Protein AF-A0A957Z1L5-F1 (afdb_monomer_lite)

Foldseek 3Di:
DDEACADEAQDEACAEDEEHYQEYEYDPNAAHAAEYEYEYVHYDDCPPRNHPYYHYDYHDPPPPPPPPVVVVVVVLVVVLVVLLVVLLVVLVVCCVPPVCLQPLLLVLCVVPVPQLLVQLVVCVVVLVVVLQVLLVVLCVVVPNPPRSVVSSCVSVVVLVVLLSCLLQSQLLSQLVVVCVVVVHDDDSSVSSSRSSCVLSVVLSVLCVDPPRSVVVSVVSSSSSRSNSVSSVVSSVVVVVVVVVVVVVVVPD

pLDDT: mean 90.49, std 7.92, range [48.62, 97.5]

Secondary structure (DSSP, 8-state):
---EEEEEE-SEESS-EEEEEEEEEE-TT-EESSEEEEE-SEEES--TTSSSEEEE----TTS--S--HHHHHHHHHHHHHHHHHHHHHHHHHHHHH-THHHHHHHHHHHH-HHHHHHHHHHHHHHHHHHHHHHHHHHHHHSIIIIIHHHHHHHHHHHHHHHHHHHHHHHHHHHHHHHHHHHT----HHHHHHHHHHHHHHHHHHHTTSTTHHHHHHHHHHHHHHHHHHHHHHHHHHHHHHHHHHHHHTT--

Radius of gyration: 26.97 Å; chains: 1; bounding box: 68×39×79 Å

Sequence (252 aa):
FAAFDSLVLAANVAGDATIQARELMVTDEAYVGGDLRYSAEMASGPVEGVGTSVVVAPWNADAPDTPNPAAALLWWLLRTIMLIIGLALLAWLLLRFFPKTLDEPTAAIAKAPVEATLWGVVLVALAVPLAVGLALLASIFWNWFPGGVAVFAFAFGAFGLIWIVSPLITGFWLGRWAADRMRVDWSQLTVLLLGMLAVVLTGRILALVPCVGAVAYRLVYLFSLALAVGGWALARRNSHSAEAGSNQLTVE

Structure (mmCIF, N/CA/C/O backbone):
data_AF-A0A957Z1L5-F1
#
_entry.id   AF-A0A957Z1L5-F1
#
loop_
_atom_site.group_PDB
_atom_site.id
_atom_site.type_symbol
_atom_site.label_atom_id
_atom_site.label_alt_id
_atom_site.label_comp_id
_atom_site.label_asym_id
_atom_site.label_entity_id
_atom_site.label_seq_id
_atom_site.pdbx_PDB_ins_code
_atom_site.Cartn_x
_atom_site.Cartn_y
_atom_site.Cartn_z
_atom_site.occupancy
_atom_site.B_iso_or_equiv
_atom_site.auth_seq_id
_atom_site.auth_comp_id
_atom_site.auth_asym_id
_atom_site.auth_atom_id
_atom_site.pdbx_PDB_model_num
ATOM 1 N N . PHE A 1 1 ? 16.198 3.584 -21.237 1.00 48.62 1 PHE A N 1
ATOM 2 C CA . PHE A 1 1 ? 17.279 3.113 -22.110 1.00 48.62 1 PHE A CA 1
ATOM 3 C C . PHE A 1 1 ? 17.985 2.004 -21.372 1.00 48.62 1 PHE A C 1
ATOM 5 O O . PHE A 1 1 ? 18.091 2.080 -20.153 1.00 48.62 1 PHE A O 1
ATOM 12 N N . ALA A 1 2 ? 18.270 0.922 -22.074 1.00 54.44 2 ALA A N 1
ATOM 13 C CA . ALA A 1 2 ? 19.058 -0.175 -21.557 1.00 54.44 2 ALA A CA 1
ATOM 14 C C . ALA A 1 2 ? 20.098 -0.443 -22.638 1.00 54.44 2 ALA A C 1
ATOM 16 O O . ALA A 1 2 ? 19.723 -0.813 -23.749 1.00 54.44 2 ALA A O 1
ATOM 17 N N . ALA A 1 3 ? 21.361 -0.164 -22.348 1.00 65.50 3 ALA A N 1
ATOM 18 C CA . ALA A 1 3 ? 22.479 -0.591 -23.157 1.00 65.50 3 ALA A CA 1
ATOM 19 C C . ALA A 1 3 ? 22.650 -2.088 -22.944 1.00 65.50 3 ALA A C 1
ATOM 21 O O . ALA A 1 3 ? 22.815 -2.570 -21.819 1.00 65.50 3 ALA A O 1
ATOM 22 N N . PHE A 1 4 ? 22.580 -2.825 -24.041 1.00 78.56 4 PHE A N 1
ATOM 23 C CA . PHE A 1 4 ? 22.812 -4.259 -24.042 1.00 78.56 4 PHE A CA 1
ATOM 24 C C . PHE A 1 4 ? 24.202 -4.541 -24.606 1.00 78.56 4 PHE A C 1
ATOM 26 O O . PHE A 1 4 ? 24.627 -3.910 -25.571 1.00 78.56 4 PHE A O 1
ATOM 33 N N . ASP A 1 5 ? 24.914 -5.497 -24.017 1.00 84.88 5 ASP A N 1
ATOM 34 C CA . ASP A 1 5 ? 26.184 -5.959 -24.591 1.00 84.88 5 ASP A CA 1
ATOM 35 C C . ASP A 1 5 ? 25.917 -6.710 -25.911 1.00 84.88 5 ASP A C 1
ATOM 37 O O . ASP A 1 5 ? 26.589 -6.501 -26.913 1.00 84.88 5 ASP A O 1
ATOM 41 N N . SER A 1 6 ? 24.831 -7.485 -25.959 1.00 90.06 6 SER A N 1
ATOM 42 C CA . SER A 1 6 ? 24.319 -8.105 -27.181 1.00 90.06 6 SER A CA 1
ATOM 43 C C . SER A 1 6 ? 22.791 -8.076 -27.185 1.00 90.06 6 SER A C 1
ATOM 45 O O . SER A 1 6 ? 22.158 -8.375 -26.167 1.00 90.06 6 SER A O 1
ATOM 47 N N . LEU A 1 7 ? 22.192 -7.688 -28.312 1.00 92.56 7 LEU A N 1
ATOM 48 C CA . LEU A 1 7 ? 20.747 -7.670 -28.526 1.00 92.56 7 LEU A CA 1
ATOM 49 C C . LEU A 1 7 ? 20.404 -8.349 -29.853 1.00 92.56 7 LEU A C 1
ATOM 51 O O . LEU A 1 7 ? 20.873 -7.938 -30.914 1.00 92.56 7 LEU A O 1
ATOM 55 N N . VAL A 1 8 ? 19.514 -9.340 -29.794 1.00 94.44 8 VAL A N 1
ATOM 56 C CA . VAL A 1 8 ? 18.901 -9.946 -30.981 1.00 94.44 8 VAL A CA 1
ATOM 57 C C . VAL A 1 8 ? 17.512 -9.343 -31.172 1.00 94.44 8 VAL A C 1
ATOM 59 O O . VAL A 1 8 ? 16.620 -9.543 -30.345 1.00 94.44 8 VAL A O 1
ATOM 62 N N . LEU A 1 9 ? 17.320 -8.597 -32.258 1.00 93.25 9 LEU A N 1
ATOM 63 C CA . LEU A 1 9 ? 16.022 -8.072 -32.660 1.00 93.25 9 LEU A CA 1
ATOM 64 C C . LEU A 1 9 ? 15.328 -9.100 -33.564 1.00 93.25 9 LEU A C 1
ATOM 66 O O . LEU A 1 9 ? 15.688 -9.267 -34.728 1.00 93.25 9 LEU A O 1
ATOM 70 N N . ALA A 1 10 ? 14.333 -9.789 -33.005 1.00 93.62 10 ALA A N 1
ATOM 71 C CA . ALA A 1 10 ? 13.506 -10.782 -33.702 1.00 93.62 10 ALA A CA 1
ATOM 72 C C . ALA A 1 10 ? 12.000 -10.563 -33.500 1.00 93.62 10 ALA A C 1
ATOM 74 O O . ALA A 1 10 ? 11.199 -11.483 -33.611 1.00 93.62 10 ALA A O 1
ATOM 75 N N . ALA A 1 11 ? 11.608 -9.345 -33.125 1.00 90.62 11 ALA A N 1
ATOM 76 C CA . ALA A 1 11 ? 10.233 -9.020 -32.779 1.00 90.62 11 ALA A CA 1
ATOM 77 C C . ALA A 1 11 ? 9.689 -7.883 -33.643 1.00 90.62 11 ALA A C 1
ATOM 79 O O . ALA A 1 11 ? 10.434 -7.016 -34.101 1.00 90.62 11 ALA A O 1
ATOM 80 N N . ASN A 1 12 ? 8.363 -7.868 -33.778 1.00 92.69 12 ASN A N 1
ATOM 81 C CA . ASN A 1 12 ? 7.622 -6.793 -34.422 1.00 92.69 12 ASN A CA 1
ATOM 82 C C . ASN A 1 12 ? 7.323 -5.678 -33.409 1.00 92.69 12 ASN A C 1
ATOM 84 O O . ASN A 1 12 ? 6.581 -5.885 -32.446 1.00 92.69 12 ASN A O 1
ATOM 88 N N . VAL A 1 13 ? 7.877 -4.489 -33.628 1.00 92.00 13 VAL A N 1
ATOM 89 C CA . VAL A 1 13 ? 7.627 -3.275 -32.846 1.00 92.00 13 VAL A CA 1
ATOM 90 C C . VAL A 1 13 ? 6.640 -2.407 -33.619 1.00 92.00 13 VAL A C 1
ATOM 92 O O . VAL A 1 13 ? 6.909 -2.007 -34.740 1.00 92.00 13 VAL A O 1
ATOM 95 N N . ALA A 1 14 ? 5.476 -2.100 -33.048 1.00 91.69 14 ALA A N 1
ATOM 96 C CA . ALA A 1 14 ? 4.415 -1.394 -33.778 1.00 91.69 14 ALA A CA 1
ATOM 97 C C . ALA A 1 14 ? 4.672 0.114 -34.011 1.00 91.69 14 ALA A C 1
ATOM 99 O O . ALA A 1 14 ? 3.936 0.737 -34.768 1.00 91.69 14 ALA A O 1
ATOM 100 N N . GLY A 1 15 ? 5.673 0.706 -33.357 1.00 92.31 15 GLY A N 1
ATOM 101 C CA . GLY A 1 15 ? 6.000 2.133 -33.451 1.00 92.31 15 GLY A CA 1
ATOM 102 C C . GLY A 1 15 ? 7.504 2.364 -33.557 1.00 92.31 15 GLY A C 1
ATOM 103 O O . GLY A 1 15 ? 8.227 1.476 -33.998 1.00 92.31 15 GLY A O 1
ATOM 104 N N . ASP A 1 16 ? 7.967 3.537 -33.132 1.00 91.25 16 ASP A N 1
ATOM 105 C CA . ASP A 1 16 ? 9.388 3.890 -33.180 1.00 91.25 16 ASP A CA 1
ATOM 106 C C . ASP A 1 16 ? 10.219 3.029 -32.220 1.00 91.25 16 ASP A C 1
ATOM 108 O O . ASP A 1 16 ? 9.809 2.735 -31.091 1.00 91.25 16 ASP A O 1
ATOM 112 N N . ALA A 1 17 ? 11.424 2.666 -32.653 1.00 89.25 17 ALA A N 1
ATOM 113 C CA . ALA A 1 17 ? 12.375 1.905 -31.858 1.00 89.25 17 ALA A CA 1
ATOM 114 C C . ALA A 1 17 ? 13.686 2.683 -31.727 1.00 89.25 17 ALA A C 1
ATOM 116 O O . ALA A 1 17 ? 14.265 3.134 -32.713 1.00 89.25 17 ALA A O 1
ATOM 117 N N . THR A 1 18 ? 14.177 2.835 -30.495 1.00 89.38 18 THR A N 1
ATOM 118 C CA . THR A 1 18 ? 15.526 3.350 -30.232 1.00 89.38 18 THR A CA 1
ATOM 119 C C . THR A 1 18 ? 16.339 2.273 -29.531 1.00 89.38 18 THR A C 1
ATOM 121 O O . THR A 1 18 ? 16.023 1.904 -28.400 1.00 89.38 18 THR A O 1
ATOM 124 N N . ILE A 1 19 ? 17.361 1.758 -30.213 1.00 88.81 19 ILE A N 1
ATOM 125 C CA . ILE A 1 19 ? 18.174 0.625 -29.765 1.00 88.81 19 ILE A CA 1
ATOM 126 C C . ILE A 1 19 ? 19.615 1.076 -29.550 1.00 88.81 19 ILE A C 1
ATOM 128 O O . ILE A 1 19 ? 20.230 1.672 -30.431 1.00 88.81 19 ILE A O 1
ATOM 132 N N . GLN A 1 20 ? 20.174 0.745 -28.392 1.00 87.56 20 GLN A N 1
ATOM 133 C CA . GLN A 1 20 ? 21.594 0.913 -28.119 1.00 87.56 20 GLN A CA 1
ATOM 134 C C . GLN A 1 20 ? 22.135 -0.422 -27.623 1.00 87.56 20 GLN A C 1
ATOM 136 O O . GLN A 1 20 ? 21.763 -0.895 -26.549 1.00 87.56 20 GLN A O 1
ATOM 141 N N . ALA A 1 21 ? 22.961 -1.062 -28.440 1.00 89.56 21 ALA A N 1
ATOM 142 C CA . ALA A 1 21 ? 23.561 -2.343 -28.110 1.00 89.56 21 ALA A CA 1
ATOM 143 C C . ALA A 1 21 ? 24.965 -2.394 -28.693 1.00 89.56 21 ALA A C 1
ATOM 145 O O . ALA A 1 21 ? 25.165 -1.913 -29.802 1.00 89.56 21 ALA A O 1
ATOM 146 N N . ARG A 1 22 ? 25.934 -2.958 -27.974 1.00 87.75 22 ARG A N 1
ATOM 147 C CA . ARG A 1 22 ? 27.290 -3.096 -28.512 1.00 87.75 22 ARG A CA 1
ATOM 148 C C . ARG A 1 22 ? 27.281 -4.008 -29.741 1.00 87.75 22 ARG A C 1
ATOM 150 O O . ARG A 1 22 ? 27.784 -3.618 -30.794 1.00 87.75 22 ARG A O 1
ATOM 157 N N . GLU A 1 23 ? 26.608 -5.149 -29.624 1.00 92.62 23 GLU A N 1
ATOM 158 C CA . GLU A 1 23 ? 26.275 -6.039 -30.733 1.00 92.62 23 GLU A CA 1
ATOM 159 C C . GLU A 1 23 ? 24.765 -6.036 -30.998 1.00 92.62 23 GLU A C 1
ATOM 161 O O . GLU A 1 23 ? 23.967 -6.381 -30.125 1.00 92.62 23 GLU A O 1
ATOM 166 N N . LEU A 1 24 ? 24.366 -5.664 -32.213 1.00 93.69 24 LEU A N 1
ATOM 167 C CA . LEU A 1 24 ? 22.983 -5.723 -32.676 1.00 93.69 24 LEU A CA 1
ATOM 168 C C . LEU A 1 24 ? 22.860 -6.759 -33.795 1.00 93.69 24 LEU A C 1
ATOM 170 O O . LEU A 1 24 ? 23.384 -6.564 -34.891 1.00 93.69 24 LEU A O 1
ATOM 174 N N . MET A 1 25 ? 22.139 -7.845 -33.538 1.00 95.75 25 MET A N 1
ATOM 175 C CA . MET A 1 25 ? 21.768 -8.817 -34.563 1.00 95.75 25 MET A CA 1
ATOM 176 C C . MET A 1 25 ? 20.304 -8.608 -34.931 1.00 95.75 25 MET A C 1
ATOM 178 O O . MET A 1 25 ? 19.419 -8.815 -34.102 1.00 95.75 25 MET A O 1
ATOM 182 N N . VAL A 1 26 ? 20.041 -8.198 -36.167 1.00 94.50 26 VAL A N 1
ATOM 183 C CA . VAL A 1 26 ? 18.680 -8.060 -36.684 1.00 94.50 26 VAL A CA 1
ATOM 184 C C . VAL A 1 26 ? 18.346 -9.293 -37.508 1.00 94.50 26 VAL A C 1
ATOM 186 O O . VAL A 1 26 ? 19.085 -9.657 -38.418 1.00 94.50 26 VAL A O 1
ATOM 189 N N . THR A 1 27 ? 17.263 -9.974 -37.153 1.00 94.75 27 THR A N 1
ATOM 190 C CA . THR A 1 27 ? 16.785 -11.142 -37.905 1.00 94.75 27 THR A CA 1
ATOM 191 C C . THR A 1 27 ? 15.855 -10.716 -39.037 1.00 94.75 27 THR A C 1
ATOM 193 O O . THR A 1 27 ? 15.250 -9.647 -38.973 1.00 94.75 27 THR A O 1
ATOM 196 N N . ASP A 1 28 ? 15.683 -11.581 -40.035 1.00 93.31 28 ASP A N 1
ATOM 197 C CA . ASP A 1 28 ? 14.799 -11.340 -41.187 1.00 93.31 28 ASP A CA 1
ATOM 198 C C . ASP A 1 28 ? 13.315 -11.181 -40.792 1.00 93.31 28 ASP A C 1
ATOM 200 O O . ASP A 1 28 ? 12.504 -10.681 -41.568 1.00 93.31 28 ASP A O 1
ATOM 204 N N . GLU A 1 29 ? 12.951 -11.614 -39.582 1.00 92.44 29 GLU A N 1
ATOM 205 C CA . GLU A 1 29 ? 11.597 -11.540 -39.024 1.00 92.44 29 GLU A CA 1
ATOM 206 C C . GLU A 1 29 ? 11.328 -10.221 -38.281 1.00 92.44 29 GLU A C 1
ATOM 208 O O . GLU A 1 29 ? 10.201 -9.972 -37.851 1.00 92.44 29 GLU A O 1
ATOM 213 N N . ALA A 1 30 ? 12.348 -9.379 -38.093 1.00 93.56 30 ALA A N 1
ATOM 214 C CA . ALA A 1 30 ? 12.210 -8.118 -37.383 1.00 93.56 30 ALA A CA 1
ATOM 215 C C . ALA A 1 30 ? 11.488 -7.065 -38.229 1.00 93.56 30 ALA A C 1
ATOM 217 O O . ALA A 1 30 ? 11.857 -6.789 -39.369 1.00 93.56 30 ALA A O 1
ATOM 218 N N . TYR A 1 31 ? 10.512 -6.398 -37.620 1.00 94.31 31 TYR A N 1
ATOM 219 C CA . TYR A 1 31 ? 9.807 -5.279 -38.235 1.00 94.31 31 TYR A CA 1
ATOM 220 C C . TYR A 1 31 ? 9.541 -4.182 -37.206 1.00 94.31 31 TYR A C 1
ATOM 222 O O . TYR A 1 31 ? 9.163 -4.446 -36.069 1.00 94.31 31 TYR A O 1
ATOM 230 N N . VAL A 1 32 ? 9.710 -2.935 -37.610 1.00 93.69 32 VAL A N 1
ATOM 231 C CA . VAL A 1 32 ? 9.488 -1.720 -36.834 1.00 93.69 32 VAL A CA 1
ATOM 232 C C . VAL A 1 32 ? 8.515 -0.867 -37.643 1.00 93.69 32 VAL A C 1
ATOM 234 O O . VAL A 1 32 ? 8.813 -0.425 -38.744 1.00 93.69 32 VAL A O 1
ATOM 237 N N . GLY A 1 33 ? 7.314 -0.647 -37.117 1.00 92.25 33 GLY A N 1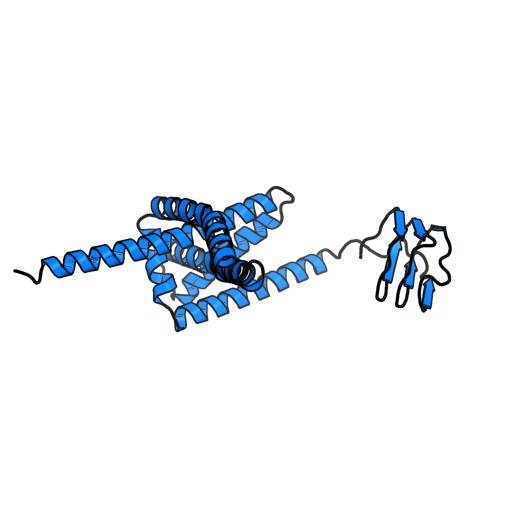
ATOM 238 C CA . GLY A 1 33 ? 6.257 0.085 -37.817 1.00 92.25 33 GLY A CA 1
ATOM 239 C C . GLY A 1 33 ? 6.548 1.575 -38.019 1.00 92.25 33 GLY A C 1
ATOM 240 O O . GLY A 1 33 ? 5.860 2.205 -38.820 1.00 92.25 33 GLY A O 1
ATOM 241 N N . GLY A 1 34 ? 7.533 2.126 -37.302 1.00 92.06 34 GLY A N 1
ATOM 242 C CA . GLY A 1 34 ? 7.978 3.517 -37.396 1.00 92.06 34 GLY A CA 1
ATOM 243 C C . GLY A 1 34 ? 9.485 3.656 -37.624 1.00 92.06 34 GLY A C 1
ATOM 244 O O . GLY A 1 34 ? 10.116 2.836 -38.299 1.00 92.06 34 GLY A O 1
ATOM 245 N N . ASP A 1 35 ? 10.072 4.704 -37.047 1.00 91.88 35 ASP A N 1
ATOM 246 C CA . ASP A 1 35 ? 11.489 5.017 -37.220 1.00 91.88 35 ASP A CA 1
ATOM 247 C C . ASP A 1 35 ? 12.364 4.103 -36.348 1.00 91.88 35 ASP A C 1
ATOM 249 O O . ASP A 1 35 ? 12.208 4.033 -35.124 1.00 91.88 35 ASP A O 1
ATOM 253 N N . LEU A 1 36 ? 13.346 3.443 -36.967 1.00 90.88 36 LEU A N 1
ATOM 254 C CA . LEU A 1 36 ? 14.392 2.702 -36.272 1.00 90.88 36 LEU A CA 1
ATOM 255 C C . LEU A 1 36 ? 15.624 3.596 -36.110 1.00 90.88 36 LEU A C 1
ATOM 257 O O . LEU A 1 36 ? 16.340 3.890 -37.068 1.00 90.88 36 LEU A O 1
ATOM 261 N N . ARG A 1 37 ? 15.908 3.997 -34.872 1.00 90.88 37 ARG A N 1
ATOM 262 C CA . ARG A 1 37 ? 17.155 4.671 -34.495 1.00 90.88 37 ARG A CA 1
ATOM 263 C C . ARG A 1 37 ? 18.029 3.683 -33.747 1.00 90.88 37 ARG A C 1
ATOM 265 O O . ARG A 1 37 ? 17.641 3.232 -32.672 1.00 90.88 37 ARG A O 1
ATOM 272 N N . TYR A 1 38 ? 19.201 3.350 -34.274 1.00 90.44 38 TYR A N 1
ATOM 273 C CA . TYR A 1 38 ? 20.110 2.453 -33.565 1.00 90.44 38 TYR A CA 1
ATOM 274 C C . TYR A 1 38 ? 21.529 3.002 -33.469 1.00 90.44 38 TYR A C 1
ATOM 276 O O . TYR A 1 38 ? 21.986 3.778 -34.310 1.00 90.44 38 TYR A O 1
ATOM 284 N N . SER A 1 39 ? 22.212 2.592 -32.405 1.00 89.31 39 SER A N 1
ATOM 285 C CA . SER A 1 39 ? 23.628 2.839 -32.171 1.00 89.31 39 SER A CA 1
ATOM 286 C C . SER A 1 39 ? 24.265 1.520 -31.745 1.00 89.31 39 SER A C 1
ATOM 288 O O . SER A 1 39 ? 23.901 0.973 -30.701 1.00 89.31 39 SER A O 1
ATOM 290 N N . ALA A 1 40 ? 25.159 0.991 -32.582 1.00 90.06 40 ALA A N 1
ATOM 291 C CA . ALA A 1 40 ? 25.869 -0.257 -32.323 1.00 90.06 40 ALA A CA 1
ATOM 292 C C . ALA A 1 40 ? 27.317 -0.197 -32.807 1.00 90.06 40 ALA A C 1
ATOM 294 O O . ALA A 1 40 ? 27.605 0.442 -33.819 1.00 90.06 40 ALA A O 1
ATOM 295 N N . GLU A 1 41 ? 28.216 -0.859 -32.075 1.00 88.12 41 GLU A N 1
ATOM 296 C CA . GLU A 1 41 ? 29.614 -1.040 -32.486 1.00 88.12 41 GLU A CA 1
ATOM 297 C C . GLU A 1 41 ? 29.688 -2.065 -33.625 1.00 88.12 41 GLU A C 1
ATOM 299 O O . GLU A 1 41 ? 30.383 -1.860 -34.619 1.00 88.12 41 GLU A O 1
ATOM 304 N N . MET A 1 42 ? 28.903 -3.139 -33.509 1.00 86.19 42 MET A N 1
ATOM 305 C CA . MET A 1 42 ? 28.752 -4.170 -34.527 1.00 86.19 42 MET A CA 1
ATOM 306 C C . MET A 1 42 ? 27.268 -4.421 -34.786 1.00 86.19 42 MET A C 1
ATOM 308 O O . MET A 1 42 ? 26.520 -4.783 -33.880 1.00 86.19 42 MET A O 1
ATOM 312 N N . ALA A 1 43 ? 26.838 -4.246 -36.034 1.00 88.81 43 ALA A N 1
ATOM 313 C CA . ALA A 1 43 ? 25.500 -4.611 -36.484 1.00 88.81 43 ALA A CA 1
ATOM 314 C C . ALA A 1 43 ? 25.596 -5.720 -37.538 1.00 88.81 43 ALA A C 1
ATOM 316 O O . ALA A 1 43 ? 26.419 -5.636 -38.451 1.00 88.81 43 ALA A O 1
ATOM 317 N N . SER A 1 44 ? 24.764 -6.752 -37.417 1.00 89.25 44 SER A N 1
ATOM 318 C CA . SER A 1 44 ? 24.662 -7.846 -38.389 1.00 89.25 44 SER A CA 1
ATOM 319 C C . SER A 1 44 ? 23.204 -8.130 -38.762 1.00 89.25 44 SER A C 1
ATOM 321 O O . SER A 1 44 ? 22.302 -7.931 -37.947 1.00 89.25 44 SER A O 1
ATOM 323 N N . GLY A 1 45 ? 22.986 -8.585 -40.001 1.00 87.94 45 GLY A N 1
ATOM 324 C CA . GLY A 1 45 ? 21.661 -8.862 -40.574 1.00 87.94 45 GLY A CA 1
ATOM 325 C C . GLY A 1 45 ? 21.116 -7.752 -41.488 1.00 87.94 45 GLY A C 1
ATOM 326 O O . GLY A 1 45 ? 21.778 -6.724 -41.674 1.00 87.94 45 GLY A O 1
ATOM 327 N N . PRO A 1 46 ? 19.934 -7.952 -42.104 1.00 82.94 46 PRO A N 1
ATOM 328 C CA . PRO A 1 46 ? 19.306 -6.956 -42.965 1.00 82.94 46 PRO A CA 1
ATOM 329 C C . PRO A 1 46 ? 18.672 -5.861 -42.109 1.00 82.94 46 PRO A C 1
ATOM 331 O O . PRO A 1 46 ? 17.576 -6.007 -41.586 1.00 82.94 46 PRO A O 1
ATOM 334 N N . VAL A 1 47 ? 19.383 -4.749 -41.940 1.00 81.06 47 VAL A N 1
ATOM 335 C CA . VAL A 1 47 ? 18.858 -3.583 -41.207 1.00 81.06 47 VAL A CA 1
ATOM 336 C C . VAL A 1 47 ? 18.000 -2.695 -42.120 1.00 81.06 47 VAL A C 1
ATOM 338 O O . VAL A 1 47 ? 17.127 -1.958 -41.661 1.00 81.06 47 VAL A O 1
ATOM 341 N N . GLU A 1 48 ? 18.219 -2.786 -43.432 1.00 77.94 48 GLU A N 1
ATOM 342 C CA . GLU A 1 48 ? 17.418 -2.095 -44.439 1.00 77.94 48 GLU A CA 1
ATOM 343 C C . GLU A 1 48 ? 16.025 -2.727 -44.548 1.00 77.94 48 GLU A C 1
ATOM 345 O O . GLU A 1 48 ? 15.885 -3.942 -44.659 1.00 77.94 48 GLU A O 1
ATOM 350 N N . GLY A 1 49 ? 14.980 -1.897 -44.515 1.00 77.25 49 GLY A N 1
ATOM 351 C CA . GLY A 1 49 ? 13.587 -2.352 -44.609 1.00 77.25 49 GLY A CA 1
ATOM 352 C C . GLY A 1 49 ? 12.960 -2.793 -43.284 1.00 77.25 49 GLY A C 1
ATOM 353 O O . GLY A 1 49 ? 11.763 -3.064 -43.249 1.00 77.25 49 GLY A O 1
ATOM 354 N N . VAL A 1 50 ? 13.729 -2.797 -42.192 1.00 86.81 50 VAL A N 1
ATOM 355 C CA . VAL A 1 50 ? 13.213 -3.106 -40.850 1.00 86.81 50 VAL A CA 1
ATOM 356 C C . VAL A 1 50 ? 12.283 -2.005 -40.350 1.00 86.81 50 VAL A C 1
ATOM 358 O O . VAL A 1 50 ? 11.348 -2.310 -39.629 1.00 86.81 50 VAL A O 1
ATOM 361 N N . GLY A 1 51 ? 12.500 -0.743 -40.732 1.00 85.44 51 GLY A N 1
ATOM 362 C CA . GLY A 1 51 ? 11.641 0.386 -40.362 1.00 85.44 51 GLY A CA 1
ATOM 363 C C . GLY A 1 51 ? 11.341 1.322 -41.529 1.00 85.44 51 GLY A C 1
ATOM 364 O O . GLY A 1 51 ? 11.959 1.223 -42.590 1.00 85.44 51 GLY A O 1
ATOM 365 N N . THR A 1 52 ? 10.414 2.264 -41.327 1.00 86.00 52 THR A N 1
ATOM 366 C CA . THR A 1 52 ? 10.066 3.288 -42.335 1.00 86.00 52 THR A CA 1
ATOM 367 C C . THR A 1 52 ? 11.227 4.231 -42.629 1.00 86.00 52 THR A C 1
ATOM 369 O O . THR A 1 52 ? 11.386 4.701 -43.754 1.00 86.00 52 THR A O 1
ATOM 372 N N . SER A 1 53 ? 12.047 4.491 -41.613 1.00 89.06 53 SER A N 1
ATOM 373 C CA . SER A 1 53 ? 13.298 5.232 -41.701 1.00 89.06 53 SER A CA 1
ATOM 374 C C . SER A 1 53 ? 14.309 4.588 -40.766 1.00 89.06 53 SER A C 1
ATOM 376 O O . SER A 1 53 ? 13.988 4.270 -39.619 1.00 89.06 53 SER A O 1
ATOM 378 N N . VAL A 1 54 ? 15.532 4.392 -41.252 1.00 89.25 54 VAL A N 1
ATOM 379 C CA . VAL A 1 54 ? 16.628 3.818 -40.473 1.00 89.25 54 VAL A CA 1
ATOM 380 C C . VAL A 1 54 ? 17.680 4.899 -40.281 1.00 89.25 54 VAL A C 1
ATOM 382 O O . VAL A 1 54 ? 18.317 5.340 -41.236 1.00 89.25 54 VAL A O 1
ATOM 385 N N . VAL A 1 55 ? 17.854 5.345 -39.039 1.00 88.94 55 VAL A N 1
ATOM 386 C CA . VAL A 1 55 ? 18.846 6.360 -38.675 1.00 88.94 55 VAL A CA 1
ATOM 387 C C . VAL A 1 55 ? 19.943 5.703 -37.851 1.00 88.94 55 VAL A C 1
ATOM 389 O O . VAL A 1 55 ? 19.729 5.315 -36.700 1.00 88.94 55 VAL A O 1
ATOM 392 N N . VAL A 1 56 ? 21.133 5.611 -38.443 1.00 89.19 56 VAL A N 1
ATOM 393 C CA . VAL A 1 56 ? 22.339 5.128 -37.763 1.00 89.19 56 VAL A CA 1
ATOM 394 C C . VAL A 1 56 ? 22.965 6.291 -37.003 1.00 89.19 56 VAL A C 1
ATOM 396 O O . VAL A 1 56 ? 23.450 7.249 -37.606 1.00 89.19 56 VAL A O 1
ATOM 399 N N . ALA A 1 57 ? 22.942 6.228 -35.674 1.00 84.44 57 ALA A N 1
ATOM 400 C CA . ALA A 1 57 ? 23.669 7.171 -34.835 1.00 84.44 57 ALA A CA 1
ATOM 401 C C . ALA A 1 57 ? 25.093 6.643 -34.581 1.00 84.44 57 ALA A C 1
ATOM 403 O O . ALA A 1 57 ? 25.250 5.442 -34.339 1.00 84.44 57 ALA A O 1
ATOM 404 N N . PRO A 1 58 ? 26.135 7.499 -34.598 1.00 81.94 58 PRO A N 1
ATOM 405 C CA . PRO A 1 58 ? 27.492 7.067 -34.274 1.00 81.94 58 P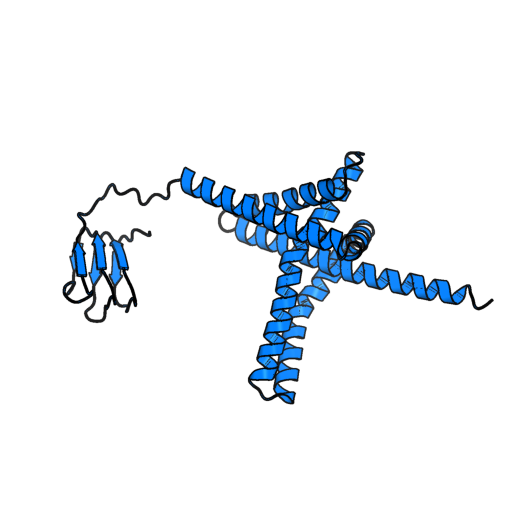RO A CA 1
ATOM 406 C C . PRO A 1 58 ? 27.514 6.414 -32.890 1.00 81.94 58 PRO A C 1
ATOM 408 O O . PRO A 1 58 ? 26.881 6.918 -31.958 1.00 81.94 58 PRO A O 1
ATOM 411 N N . TRP A 1 59 ? 28.216 5.281 -32.766 1.00 74.31 59 TRP A N 1
ATOM 412 C CA . TRP A 1 59 ? 28.422 4.628 -31.477 1.00 74.31 59 TRP A CA 1
ATOM 413 C C . TRP A 1 59 ? 29.102 5.605 -30.530 1.00 74.31 59 TRP A C 1
ATOM 415 O O . TRP A 1 59 ? 30.255 5.990 -30.726 1.00 74.31 59 TRP A O 1
ATOM 425 N N . ASN A 1 60 ? 28.360 6.033 -29.518 1.00 72.19 60 ASN A N 1
ATOM 426 C CA . ASN A 1 60 ? 28.889 6.884 -28.478 1.00 72.19 60 ASN A CA 1
ATOM 427 C C . ASN A 1 60 ? 29.135 6.002 -27.255 1.00 72.19 60 ASN A C 1
ATOM 429 O O . ASN A 1 60 ? 28.240 5.816 -26.432 1.00 72.19 60 ASN A O 1
ATOM 433 N N . ALA A 1 61 ? 30.340 5.429 -27.176 1.00 64.88 61 ALA A N 1
ATOM 434 C CA . ALA A 1 61 ? 30.793 4.631 -26.032 1.00 64.88 61 ALA A CA 1
ATOM 435 C C . ALA A 1 61 ? 30.701 5.411 -24.705 1.00 64.88 61 ALA A C 1
ATOM 437 O O . ALA A 1 61 ? 30.562 4.810 -23.643 1.00 64.88 61 ALA A O 1
ATOM 438 N N . ASP A 1 62 ? 30.726 6.744 -24.796 1.00 62.44 62 ASP A N 1
ATOM 439 C CA . ASP A 1 62 ? 30.635 7.671 -23.674 1.00 62.44 62 ASP A CA 1
ATOM 440 C C . ASP A 1 62 ? 29.222 8.225 -23.457 1.00 62.44 62 ASP A C 1
ATOM 442 O O . ASP A 1 62 ? 29.045 9.072 -22.581 1.00 62.44 62 ASP A O 1
ATOM 446 N N . ALA A 1 63 ? 28.206 7.793 -24.223 1.00 60.12 63 ALA A N 1
ATOM 447 C CA . ALA A 1 63 ? 26.823 8.117 -23.883 1.00 60.12 63 ALA A CA 1
ATOM 448 C C . ALA A 1 63 ? 26.552 7.514 -22.498 1.00 60.12 63 ALA A C 1
ATOM 450 O O . ALA A 1 63 ? 26.520 6.286 -22.377 1.00 60.12 63 ALA A O 1
ATOM 451 N N . PRO A 1 64 ? 26.408 8.335 -21.440 1.00 55.84 64 PRO A N 1
ATOM 452 C CA . PRO A 1 64 ? 26.277 7.810 -20.102 1.00 55.84 64 PRO A CA 1
ATOM 453 C C . PRO A 1 64 ? 24.899 7.170 -19.997 1.00 55.84 64 PRO A C 1
ATOM 455 O O . PRO A 1 64 ? 23.900 7.831 -19.732 1.00 55.84 64 PRO A O 1
ATOM 458 N N . ASP A 1 65 ? 24.868 5.858 -20.193 1.00 61.00 65 ASP A N 1
ATOM 459 C CA . ASP A 1 65 ? 23.726 5.008 -19.873 1.00 61.00 65 ASP A CA 1
ATOM 460 C C . ASP A 1 65 ? 23.670 4.719 -18.363 1.00 61.00 65 ASP A C 1
ATOM 462 O O . ASP A 1 65 ? 22.816 3.990 -17.861 1.00 61.00 65 ASP A O 1
ATOM 466 N N . THR A 1 66 ? 24.574 5.345 -17.598 1.00 63.84 66 THR A N 1
ATOM 467 C CA . THR A 1 66 ? 24.442 5.448 -16.155 1.00 63.84 66 THR A CA 1
ATOM 468 C C . THR A 1 66 ? 23.252 6.362 -15.861 1.00 63.84 66 THR A C 1
ATOM 470 O O . THR A 1 66 ? 23.309 7.564 -16.140 1.00 63.84 66 THR A O 1
ATOM 473 N N . PRO A 1 67 ? 22.137 5.831 -15.315 1.00 72.38 67 PRO A N 1
ATOM 474 C CA . PRO A 1 67 ? 21.021 6.673 -14.925 1.00 72.38 67 PRO A CA 1
ATOM 475 C C . PRO A 1 67 ? 21.562 7.734 -13.974 1.00 72.38 67 PRO A C 1
ATOM 477 O O . PRO A 1 67 ? 22.111 7.398 -12.924 1.00 72.38 67 PRO A O 1
ATOM 480 N N . ASN A 1 68 ? 21.446 9.007 -14.365 1.00 85.62 68 ASN A N 1
ATOM 481 C CA . ASN A 1 68 ? 21.946 10.115 -13.564 1.00 85.62 68 ASN A CA 1
ATOM 482 C C . ASN A 1 68 ? 21.386 9.958 -12.136 1.00 85.62 68 ASN A C 1
ATOM 484 O O . ASN A 1 68 ? 20.165 10.047 -11.959 1.00 85.62 68 ASN A O 1
ATOM 488 N N . PRO A 1 69 ? 22.234 9.712 -11.117 1.00 87.44 69 PRO A N 1
ATOM 489 C CA . PRO A 1 69 ? 21.762 9.385 -9.777 1.00 87.44 69 PRO A CA 1
ATOM 490 C C . PRO A 1 69 ? 20.952 10.537 -9.177 1.00 87.44 69 PRO A C 1
ATOM 492 O O . PRO A 1 69 ? 19.995 10.298 -8.443 1.00 87.44 69 PRO A O 1
ATOM 495 N N . ALA A 1 70 ? 21.262 11.783 -9.555 1.00 90.69 70 ALA A N 1
ATOM 496 C CA . ALA A 1 70 ? 20.480 12.948 -9.163 1.00 90.69 70 ALA A CA 1
ATOM 497 C C . ALA A 1 70 ? 19.096 12.958 -9.829 1.00 90.69 70 ALA A C 1
ATOM 499 O O . ALA A 1 70 ? 18.107 13.259 -9.165 1.00 90.69 70 ALA A O 1
ATOM 500 N N . ALA A 1 71 ? 18.996 12.578 -11.107 1.00 89.62 71 ALA A N 1
ATOM 501 C CA . ALA A 1 71 ? 17.710 12.467 -11.799 1.00 89.62 71 ALA A CA 1
ATOM 502 C C . ALA A 1 71 ? 16.856 11.320 -11.232 1.00 89.62 71 ALA A C 1
ATOM 504 O O . ALA A 1 71 ? 15.656 11.492 -11.018 1.00 89.62 71 ALA A O 1
ATOM 505 N N . ALA A 1 72 ? 17.473 10.175 -10.920 1.00 88.75 72 ALA A N 1
ATOM 506 C CA . ALA A 1 72 ? 16.805 9.047 -10.276 1.00 88.75 72 ALA A CA 1
ATOM 507 C C . ALA A 1 72 ? 16.287 9.417 -8.875 1.00 88.75 72 ALA A C 1
ATOM 509 O O . ALA A 1 72 ? 15.132 9.134 -8.548 1.00 88.75 72 ALA A O 1
ATOM 510 N N . LEU A 1 73 ? 17.108 10.104 -8.070 1.00 91.38 73 LEU A N 1
ATOM 511 C CA . LEU A 1 73 ? 16.718 10.610 -6.754 1.00 91.38 73 LEU A CA 1
ATOM 512 C C . LEU A 1 73 ? 15.594 11.648 -6.860 1.00 91.38 73 LEU A C 1
ATOM 514 O O . LEU A 1 73 ? 14.616 11.559 -6.121 1.00 91.38 73 LEU A O 1
ATOM 518 N N . LEU A 1 74 ? 15.696 12.600 -7.792 1.00 94.44 74 LEU A N 1
ATOM 519 C CA . LEU A 1 74 ? 14.673 13.619 -8.025 1.00 94.44 74 LEU A CA 1
ATOM 520 C C . LEU A 1 74 ? 13.339 12.983 -8.429 1.00 94.44 74 LEU A C 1
ATOM 522 O O . LEU A 1 74 ? 12.301 13.338 -7.875 1.00 94.44 74 LEU A O 1
ATOM 526 N N . TRP A 1 75 ? 13.359 12.008 -9.341 1.00 93.00 75 TRP A N 1
ATOM 527 C CA . TRP A 1 75 ? 12.162 11.271 -9.745 1.00 93.00 75 TRP A CA 1
ATOM 528 C C . TRP A 1 75 ? 11.557 10.473 -8.585 1.00 93.00 75 TRP A C 1
ATOM 530 O O . TRP A 1 75 ? 10.340 10.474 -8.380 1.00 93.00 75 TRP A O 1
ATOM 540 N N . TRP A 1 76 ? 12.401 9.824 -7.781 1.00 91.44 76 TRP A N 1
ATOM 541 C CA . TRP A 1 76 ? 11.975 9.108 -6.582 1.00 91.44 76 TRP A CA 1
ATOM 542 C C . TRP A 1 76 ? 11.340 10.046 -5.543 1.00 91.44 76 TRP A C 1
ATOM 544 O O . TRP A 1 76 ? 10.280 9.718 -4.996 1.00 91.44 76 TRP A O 1
ATOM 554 N N . LEU A 1 77 ? 11.932 11.225 -5.313 1.00 93.50 77 LEU A N 1
ATOM 555 C CA . LEU A 1 77 ? 11.412 12.264 -4.420 1.00 93.50 77 LEU A CA 1
ATOM 556 C C . LEU A 1 77 ? 10.079 12.805 -4.929 1.00 93.50 77 LEU A C 1
ATOM 558 O O . LEU A 1 77 ? 9.100 12.792 -4.187 1.00 93.50 77 LEU A O 1
ATOM 562 N N . LEU A 1 78 ? 10.011 13.203 -6.200 1.00 96.56 78 LEU A N 1
ATOM 563 C CA . LEU A 1 78 ? 8.797 13.724 -6.825 1.00 96.56 78 LEU A CA 1
ATOM 564 C 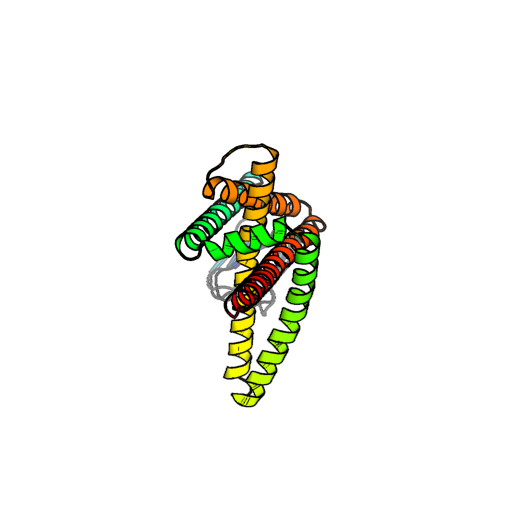C . LEU A 1 78 ? 7.647 12.717 -6.722 1.00 96.56 78 LEU A C 1
ATOM 566 O O . LEU A 1 78 ? 6.556 13.062 -6.269 1.00 96.56 78 LEU A O 1
ATOM 570 N N . ARG A 1 79 ? 7.902 11.444 -7.050 1.00 94.56 79 ARG A N 1
ATOM 571 C CA . ARG A 1 79 ? 6.908 10.370 -6.921 1.00 94.56 79 ARG A CA 1
ATOM 572 C C . ARG A 1 79 ? 6.460 10.168 -5.472 1.00 94.56 79 ARG A C 1
ATOM 574 O O . ARG A 1 79 ? 5.302 9.832 -5.233 1.00 94.56 79 ARG A O 1
ATOM 581 N N . THR A 1 80 ? 7.360 10.338 -4.507 1.00 92.44 80 THR A N 1
ATOM 582 C CA . THR A 1 80 ? 7.033 10.237 -3.078 1.00 92.44 80 THR A CA 1
ATOM 583 C C . THR A 1 80 ? 6.177 11.418 -2.625 1.00 92.44 80 THR A C 1
ATOM 585 O O . THR A 1 80 ? 5.165 11.200 -1.966 1.00 92.44 80 THR A O 1
ATOM 588 N N . ILE A 1 81 ? 6.505 12.641 -3.049 1.00 94.31 81 ILE A N 1
ATOM 589 C CA . ILE A 1 81 ? 5.716 13.851 -2.779 1.00 94.31 81 ILE A CA 1
ATOM 590 C C . ILE A 1 81 ? 4.310 13.723 -3.374 1.00 94.31 81 ILE A C 1
ATOM 592 O O . ILE A 1 81 ? 3.333 13.918 -2.657 1.00 94.31 81 ILE A O 1
ATOM 596 N N . MET A 1 82 ? 4.184 13.326 -4.645 1.00 96.94 82 MET A N 1
ATOM 597 C CA . MET A 1 82 ? 2.878 13.116 -5.287 1.00 96.94 82 MET A CA 1
ATOM 598 C C . MET A 1 82 ? 2.036 12.068 -4.551 1.00 96.94 82 MET A C 1
ATOM 600 O O . MET A 1 82 ? 0.836 12.260 -4.372 1.00 96.94 82 MET A O 1
ATOM 604 N N . LEU A 1 83 ? 2.661 10.980 -4.087 1.00 92.94 83 LEU A N 1
ATOM 605 C CA . LEU A 1 83 ? 1.987 9.952 -3.295 1.00 92.94 83 LEU A CA 1
ATOM 606 C C . LEU A 1 83 ? 1.507 10.507 -1.948 1.00 92.94 83 LEU A C 1
ATOM 608 O O . LEU A 1 83 ? 0.360 10.272 -1.579 1.00 92.94 83 LEU A O 1
ATOM 612 N N . ILE A 1 84 ? 2.350 11.259 -1.234 1.00 92.94 84 ILE A N 1
ATOM 613 C CA . ILE A 1 84 ? 1.982 11.887 0.044 1.00 92.94 84 ILE A CA 1
ATOM 614 C C . ILE A 1 84 ? 0.822 12.862 -0.157 1.00 92.94 84 ILE A C 1
ATOM 616 O O . ILE A 1 84 ? -0.132 12.819 0.612 1.00 92.94 84 ILE A O 1
ATOM 620 N N . ILE A 1 85 ? 0.862 13.696 -1.200 1.00 95.62 85 ILE A N 1
ATOM 621 C CA . ILE A 1 85 ? -0.226 14.626 -1.533 1.00 95.62 85 ILE A CA 1
ATOM 622 C C . ILE A 1 85 ? -1.514 13.853 -1.835 1.00 95.62 85 ILE A C 1
ATOM 624 O O . ILE A 1 85 ? -2.561 14.178 -1.281 1.00 95.62 85 ILE A O 1
ATOM 628 N N . GLY A 1 86 ? -1.447 12.806 -2.662 1.00 95.62 86 GLY A N 1
ATOM 629 C CA . GLY A 1 86 ? -2.607 11.978 -2.996 1.00 95.62 86 GLY A CA 1
ATOM 630 C C . GLY A 1 86 ? -3.242 11.322 -1.768 1.00 95.62 86 GLY A C 1
ATOM 631 O O . GLY A 1 86 ? -4.456 11.400 -1.589 1.00 95.62 86 GLY A O 1
ATOM 632 N N . LEU A 1 87 ? -2.431 10.733 -0.881 1.00 93.50 87 LEU A N 1
ATOM 633 C CA . LEU A 1 87 ? -2.930 10.138 0.361 1.00 93.50 87 LEU A CA 1
ATOM 634 C C . LEU A 1 87 ? -3.431 11.198 1.351 1.00 93.50 87 LEU A C 1
ATOM 636 O O . LEU A 1 87 ? -4.440 10.966 2.005 1.00 93.50 87 LEU A O 1
ATOM 640 N N . ALA A 1 88 ? -2.787 12.364 1.439 1.00 93.88 88 ALA A N 1
ATOM 641 C CA . ALA A 1 88 ? -3.240 13.472 2.277 1.00 93.88 88 ALA A CA 1
ATOM 642 C C . ALA A 1 88 ? -4.610 13.995 1.829 1.00 93.88 88 ALA A C 1
ATOM 644 O O . ALA A 1 88 ? -5.491 14.188 2.665 1.00 93.88 88 ALA A O 1
ATOM 645 N N . LEU A 1 89 ? -4.815 14.171 0.520 1.00 96.25 89 LEU A N 1
ATOM 646 C CA . LEU A 1 89 ? -6.105 14.559 -0.052 1.00 96.25 89 LEU A CA 1
ATOM 647 C C . LEU A 1 89 ? -7.173 13.492 0.202 1.00 96.25 89 LEU A C 1
ATOM 649 O O . LEU A 1 89 ? -8.280 13.825 0.620 1.00 96.25 89 LEU A O 1
ATOM 653 N N . LEU A 1 90 ? -6.837 12.212 0.011 1.00 94.94 90 LEU A N 1
ATOM 654 C CA . LEU A 1 90 ? -7.742 11.101 0.311 1.00 94.94 90 LEU A CA 1
ATOM 655 C C . LEU A 1 90 ? -8.115 11.064 1.797 1.00 94.94 90 LEU A C 1
ATOM 657 O O . LEU A 1 90 ? -9.281 10.902 2.142 1.00 94.94 90 LEU A O 1
ATOM 661 N N . ALA A 1 91 ? -7.140 11.241 2.683 1.00 92.50 91 ALA A N 1
ATOM 662 C CA . ALA A 1 91 ? -7.354 11.222 4.119 1.00 92.50 91 ALA A CA 1
ATOM 663 C C . ALA A 1 91 ? -8.182 12.427 4.586 1.00 92.50 91 ALA A C 1
ATOM 665 O O . ALA A 1 91 ? -9.087 12.273 5.403 1.00 92.50 91 ALA A O 1
ATOM 666 N N . TRP A 1 92 ? -7.939 13.606 4.010 1.00 94.94 92 TRP A N 1
ATOM 667 C CA . TRP A 1 92 ? -8.777 14.784 4.207 1.00 94.94 92 TRP A CA 1
ATOM 668 C C . TRP A 1 92 ? -10.223 14.531 3.759 1.00 94.94 92 TRP A C 1
ATOM 670 O O . TRP A 1 92 ? -11.155 14.843 4.500 1.00 94.94 92 TRP A O 1
ATOM 680 N N . LEU A 1 93 ? -10.422 13.900 2.596 1.00 96.06 93 LEU A N 1
ATOM 681 C CA . LEU A 1 93 ? -11.745 13.535 2.088 1.00 96.06 93 LEU A CA 1
ATOM 682 C C . LEU A 1 93 ? -12.454 12.547 3.029 1.00 96.06 93 LEU A C 1
ATOM 684 O O . LEU A 1 93 ? -13.614 12.752 3.385 1.00 96.06 93 LEU A O 1
ATOM 688 N N . LEU A 1 94 ? -11.752 11.508 3.487 1.00 93.94 94 LEU A N 1
ATOM 689 C CA . LEU A 1 94 ? -12.290 10.525 4.429 1.00 93.94 94 LEU A CA 1
ATOM 690 C C . LEU A 1 94 ? -12.665 11.160 5.769 1.00 93.94 94 LEU A C 1
ATOM 692 O O . LEU A 1 94 ? -13.750 10.895 6.274 1.00 93.94 94 LEU A O 1
ATOM 696 N N . LEU A 1 95 ? -11.828 12.043 6.317 1.00 92.50 95 LEU A N 1
ATOM 697 C CA . LEU A 1 95 ? -12.156 12.782 7.538 1.00 92.50 95 LEU A CA 1
ATOM 698 C C . LEU A 1 95 ? -13.370 13.696 7.348 1.00 92.50 95 LEU A C 1
ATOM 700 O O . LEU A 1 95 ? -14.182 13.839 8.259 1.00 92.50 95 LEU A O 1
ATOM 704 N N . ARG A 1 96 ? -13.512 14.307 6.167 1.00 95.31 96 ARG A N 1
ATOM 705 C CA . ARG A 1 96 ? -14.612 15.229 5.877 1.00 95.31 96 ARG A CA 1
ATOM 706 C C . ARG A 1 96 ? -15.952 14.517 5.718 1.00 95.31 96 ARG A C 1
ATOM 708 O O . ARG A 1 96 ? -16.949 15.009 6.237 1.00 95.31 96 ARG A O 1
ATOM 715 N N . PHE A 1 97 ? -15.984 13.410 4.981 1.00 96.75 97 PHE A N 1
ATOM 716 C CA . PHE A 1 97 ? -17.230 12.725 4.620 1.00 96.75 97 PHE A CA 1
ATOM 717 C C . PHE A 1 97 ? -17.553 11.527 5.520 1.00 96.75 97 PHE A C 1
ATOM 719 O O . PHE A 1 97 ? -18.722 11.197 5.701 1.00 96.75 97 PHE A O 1
ATOM 726 N N . PHE A 1 98 ? -16.541 10.895 6.115 1.00 95.38 98 PHE A N 1
ATOM 727 C CA . PHE A 1 98 ? -16.677 9.647 6.867 1.00 95.38 98 PHE A CA 1
ATOM 728 C C . PHE A 1 98 ? -15.793 9.622 8.133 1.00 95.38 98 PHE A C 1
ATOM 730 O O . PHE A 1 98 ? -15.041 8.665 8.327 1.00 95.38 98 PHE A O 1
ATOM 737 N N . PRO A 1 99 ? -15.870 10.618 9.038 1.00 91.19 99 PRO A N 1
ATOM 738 C CA . PRO A 1 99 ? -14.927 10.763 10.160 1.00 91.19 99 PRO A CA 1
ATOM 739 C C . PRO A 1 99 ? -14.826 9.509 11.047 1.00 91.19 99 PRO A C 1
ATOM 741 O O . PRO A 1 99 ? -13.736 9.080 11.430 1.00 91.19 99 PRO A O 1
ATOM 744 N N . LYS A 1 100 ? -15.960 8.834 11.273 1.00 93.69 100 LYS A N 1
ATOM 745 C CA . LYS A 1 100 ? -16.037 7.598 12.067 1.00 93.69 100 LYS A CA 1
ATOM 746 C C . LYS A 1 100 ? -15.224 6.436 11.484 1.00 93.69 100 LYS A C 1
ATOM 748 O O . LYS A 1 100 ? -14.748 5.595 12.239 1.00 93.69 100 LYS A O 1
ATOM 753 N N . THR A 1 101 ? -15.014 6.406 10.163 1.00 91.69 101 THR A N 1
ATOM 754 C CA . THR A 1 101 ? -14.288 5.308 9.490 1.00 91.69 101 THR A CA 1
ATOM 755 C C . THR A 1 101 ? -12.802 5.254 9.833 1.00 91.69 101 THR A C 1
ATOM 757 O O . THR A 1 101 ? -12.183 4.207 9.651 1.00 91.69 101 THR A O 1
ATOM 760 N N . LEU A 1 102 ? -12.232 6.349 10.344 1.00 92.19 102 LEU A N 1
ATOM 761 C CA . LEU A 1 102 ? -10.853 6.401 10.829 1.00 92.19 102 LEU A CA 1
ATOM 762 C C . LEU A 1 102 ? -10.797 6.353 12.359 1.00 92.19 102 LEU A C 1
ATOM 764 O O . LEU A 1 102 ? -9.925 5.690 12.921 1.00 92.19 102 LEU A O 1
ATOM 768 N N . ASP A 1 103 ? -11.734 7.006 13.048 1.00 93.31 103 ASP A N 1
ATOM 769 C CA . ASP A 1 103 ? -11.703 7.110 14.508 1.00 93.31 103 ASP A CA 1
ATOM 770 C C . ASP A 1 103 ? -12.003 5.794 15.229 1.00 93.31 103 ASP A C 1
ATOM 772 O O . ASP A 1 103 ? -11.234 5.384 16.100 1.00 93.31 103 ASP A O 1
ATOM 776 N N . GLU A 1 104 ? -13.082 5.102 14.863 1.00 95.31 104 GLU A N 1
ATOM 777 C CA . GLU A 1 104 ? -13.499 3.883 15.567 1.00 95.31 104 GLU A CA 1
ATOM 778 C C . GLU A 1 104 ? -12.478 2.742 15.423 1.00 95.31 104 GLU A C 1
ATOM 780 O O . GLU A 1 104 ? -12.117 2.134 16.437 1.00 95.31 104 GLU A O 1
ATOM 785 N N . PRO A 1 105 ? -11.927 2.465 14.224 1.00 95.81 105 PRO A N 1
ATOM 786 C CA . PRO A 1 105 ? -10.925 1.420 14.071 1.00 95.81 105 PRO A CA 1
ATOM 787 C C . PRO A 1 105 ? -9.627 1.737 14.786 1.00 95.81 105 PRO A C 1
ATOM 789 O O . PRO A 1 105 ? -9.050 0.851 15.405 1.00 95.81 105 PRO A O 1
ATOM 792 N N . THR A 1 106 ? -9.160 2.988 14.731 1.00 94.75 106 THR A N 1
ATOM 793 C CA . THR A 1 106 ? -7.917 3.358 15.419 1.00 94.75 106 THR A CA 1
ATOM 794 C C . THR A 1 106 ? -8.062 3.271 16.931 1.00 94.75 106 THR A C 1
ATOM 796 O O . THR A 1 106 ? -7.143 2.790 17.593 1.00 94.75 106 THR A O 1
ATOM 799 N N . ALA A 1 107 ? -9.227 3.627 17.479 1.00 95.38 107 ALA A N 1
ATOM 800 C CA . ALA A 1 107 ? -9.535 3.407 18.887 1.00 95.38 107 ALA A CA 1
ATOM 801 C C . ALA A 1 107 ? -9.600 1.908 19.239 1.00 95.38 107 ALA A C 1
ATOM 803 O O . ALA A 1 107 ? -9.103 1.501 20.290 1.00 95.38 107 ALA A O 1
ATOM 804 N N . ALA A 1 108 ? -10.172 1.070 18.368 1.00 96.44 108 ALA A N 1
ATOM 805 C CA . ALA A 1 108 ? -10.215 -0.378 18.569 1.00 96.44 108 ALA A CA 1
ATOM 806 C C . ALA A 1 108 ? -8.809 -1.009 18.543 1.00 96.44 108 ALA A C 1
ATOM 808 O O . ALA A 1 108 ? -8.476 -1.800 19.426 1.00 96.44 108 ALA A O 1
ATOM 809 N N . ILE A 1 109 ? -7.961 -0.600 17.593 1.00 96.31 109 ILE A N 1
ATOM 810 C CA . ILE A 1 109 ? -6.553 -1.017 17.505 1.00 96.31 109 ILE A CA 1
ATOM 811 C C . ILE A 1 109 ? -5.791 -0.590 18.762 1.00 96.31 109 ILE A C 1
ATOM 813 O O . ILE A 1 109 ? -5.044 -1.388 19.316 1.00 96.31 109 ILE A O 1
ATOM 817 N N . ALA A 1 110 ? -5.980 0.646 19.236 1.00 96.25 110 ALA A N 1
ATOM 818 C CA . ALA A 1 110 ? -5.295 1.143 20.428 1.00 96.25 110 ALA A CA 1
ATOM 819 C C . ALA A 1 110 ? -5.635 0.331 21.689 1.00 96.25 110 ALA A C 1
ATOM 821 O O . ALA A 1 110 ? -4.764 0.116 22.528 1.00 96.25 110 ALA A O 1
ATOM 822 N N . LYS A 1 111 ? -6.878 -0.154 21.805 1.00 96.62 111 LYS A N 1
ATOM 823 C CA . LYS A 1 111 ? -7.313 -0.993 22.931 1.00 96.62 111 LYS A CA 1
ATOM 824 C C . LYS A 1 111 ? -6.743 -2.411 22.869 1.00 96.62 111 LYS A C 1
ATOM 826 O O . LYS A 1 111 ? -6.378 -2.953 23.907 1.00 96.62 111 LYS A O 1
ATOM 831 N N . ALA A 1 112 ? -6.689 -3.017 21.682 1.00 96.75 112 ALA A N 1
ATOM 832 C CA . ALA A 1 112 ? -6.303 -4.419 21.521 1.00 96.75 112 ALA A CA 1
ATOM 833 C C . ALA A 1 112 ? -5.516 -4.660 20.212 1.00 96.75 112 ALA A C 1
ATOM 835 O O . ALA A 1 112 ? -6.033 -5.283 19.282 1.00 96.75 112 ALA A O 1
ATOM 836 N N . PRO A 1 113 ? -4.249 -4.207 20.111 1.00 95.75 113 PRO A N 1
ATOM 837 C CA . PRO A 1 113 ? -3.503 -4.222 18.846 1.00 95.75 113 PRO A CA 1
ATOM 838 C C . PRO A 1 113 ? -3.178 -5.640 18.359 1.00 95.75 113 PRO A C 1
ATOM 840 O O . PRO A 1 113 ? -3.222 -5.916 17.158 1.00 95.75 113 PRO A O 1
ATOM 843 N N . VAL A 1 114 ? -2.884 -6.560 19.285 1.00 97.19 114 VAL A N 1
ATOM 844 C CA . VAL A 1 114 ? -2.601 -7.968 18.960 1.00 97.19 114 VAL A CA 1
ATOM 845 C C . VAL A 1 114 ? -3.863 -8.660 18.451 1.00 97.19 114 VAL A C 1
ATOM 847 O O . VAL A 1 114 ? -3.825 -9.314 17.412 1.00 97.19 114 VAL A O 1
ATOM 850 N N . GLU A 1 115 ? -4.992 -8.465 19.136 1.00 97.12 115 GLU A N 1
ATOM 851 C CA . GLU A 1 115 ? -6.279 -9.023 18.717 1.00 97.12 115 GLU A CA 1
ATOM 852 C C . GLU A 1 115 ? -6.695 -8.469 17.346 1.00 97.12 115 GLU A C 1
ATOM 854 O O . GLU A 1 115 ? -7.091 -9.237 16.470 1.00 97.12 115 GLU A O 1
ATOM 859 N N . ALA A 1 116 ? -6.520 -7.161 17.120 1.00 96.88 116 ALA A N 1
ATOM 860 C CA . ALA A 1 116 ? -6.773 -6.531 15.827 1.00 96.88 116 ALA A CA 1
ATOM 861 C C . ALA A 1 116 ? -5.925 -7.181 14.731 1.00 96.88 116 ALA A C 1
ATOM 863 O O . ALA A 1 116 ? -6.445 -7.589 13.698 1.00 96.88 116 ALA A O 1
ATOM 864 N N . THR A 1 117 ? -4.628 -7.353 14.971 1.00 96.31 117 THR A N 1
ATOM 865 C CA . THR A 1 117 ? -3.730 -7.972 13.992 1.00 96.31 117 THR A CA 1
ATOM 866 C C . THR A 1 117 ? -4.159 -9.405 13.661 1.00 96.31 117 THR A C 1
ATOM 868 O O . THR A 1 117 ? -4.223 -9.759 12.486 1.00 96.31 117 THR A O 1
ATOM 871 N N . LEU A 1 118 ? -4.505 -10.218 14.667 1.00 97.50 118 LEU A N 1
ATOM 872 C CA . LEU A 1 118 ? -4.941 -11.604 14.465 1.00 97.50 118 LEU A CA 1
ATOM 873 C C . LEU A 1 118 ? -6.232 -11.692 13.638 1.00 97.50 118 LEU A C 1
ATOM 875 O O . LEU A 1 118 ? -6.267 -12.425 12.649 1.00 97.50 118 LEU A O 1
ATOM 879 N N . TRP A 1 119 ? -7.262 -10.909 13.982 1.00 97.12 119 TRP A N 1
ATOM 880 C CA . TRP A 1 119 ? -8.495 -10.839 13.183 1.00 97.12 119 TRP A CA 1
ATOM 881 C C . TRP A 1 119 ? -8.228 -10.366 11.761 1.00 97.12 119 TRP A C 1
ATOM 883 O O . TRP A 1 119 ? -8.774 -10.916 10.807 1.00 97.12 119 TRP A O 1
ATOM 893 N N . GLY A 1 120 ? -7.358 -9.373 11.621 1.00 96.69 120 GLY A N 1
ATOM 894 C CA . GLY A 1 120 ? -6.890 -8.864 10.347 1.00 96.69 120 GLY A CA 1
ATOM 895 C C . GLY A 1 120 ? -6.304 -9.935 9.446 1.00 96.69 120 GLY A C 1
ATOM 896 O O . GLY A 1 120 ? -6.731 -10.081 8.304 1.00 96.69 120 GLY A O 1
ATOM 897 N N . VAL A 1 121 ? -5.344 -10.703 9.968 1.00 96.75 121 VAL A N 1
ATOM 898 C CA . VAL A 1 121 ? -4.690 -11.792 9.233 1.00 96.75 121 VAL A CA 1
ATOM 899 C C . VAL A 1 121 ? -5.712 -12.838 8.798 1.00 96.75 121 VAL A C 1
ATOM 901 O O . VAL A 1 121 ? -5.711 -13.223 7.631 1.00 96.75 121 VAL A O 1
ATOM 904 N N . VAL A 1 122 ? -6.615 -13.254 9.694 1.00 97.50 122 VAL A N 1
ATOM 905 C CA . VAL A 1 122 ? -7.670 -14.226 9.368 1.00 97.50 122 VAL A CA 1
ATOM 906 C C . VAL A 1 122 ? -8.577 -13.696 8.253 1.00 97.50 122 VAL A C 1
ATOM 908 O O . VAL A 1 122 ? -8.800 -14.388 7.264 1.00 97.50 122 VAL A O 1
ATOM 911 N N . LEU A 1 123 ? -9.061 -12.457 8.360 1.00 96.31 123 LEU A N 1
ATOM 912 C CA . LEU A 1 123 ? -9.956 -11.862 7.364 1.00 96.31 123 LEU A CA 1
ATOM 913 C C . LEU A 1 123 ? -9.272 -11.651 6.009 1.00 96.31 123 LEU A C 1
ATOM 915 O O . LEU A 1 123 ? -9.868 -11.944 4.976 1.00 96.31 123 LEU A O 1
ATOM 919 N N . VAL A 1 124 ? -8.020 -11.188 5.995 1.00 95.62 124 VAL A N 1
ATOM 920 C CA . VAL A 1 124 ? -7.236 -11.015 4.762 1.00 95.62 124 VAL A CA 1
ATOM 921 C C . VAL A 1 124 ? -6.959 -12.364 4.098 1.00 95.62 124 VAL A C 1
ATOM 923 O O . VAL A 1 124 ? -7.116 -12.483 2.884 1.00 95.62 124 VAL A O 1
ATOM 926 N N . ALA A 1 125 ? -6.602 -13.391 4.875 1.00 95.81 125 ALA A N 1
ATOM 927 C CA . ALA A 1 125 ? -6.382 -14.740 4.357 1.00 95.81 125 ALA A CA 1
ATOM 928 C C . ALA A 1 125 ? -7.663 -15.347 3.762 1.00 95.81 125 ALA A C 1
ATOM 930 O O . ALA A 1 125 ? -7.598 -16.048 2.754 1.00 95.81 125 ALA A O 1
ATOM 931 N N . LEU A 1 126 ? -8.827 -15.043 4.347 1.00 96.25 126 LEU A N 1
ATOM 932 C CA . LEU A 1 126 ? -10.131 -15.481 3.846 1.00 96.25 126 LEU A CA 1
ATOM 933 C C . LEU A 1 126 ? -10.660 -14.633 2.680 1.00 96.25 126 LEU A C 1
ATOM 935 O O . LEU A 1 126 ? -11.504 -15.115 1.928 1.00 96.25 126 LEU A O 1
ATOM 939 N N . ALA A 1 127 ? -10.171 -13.406 2.484 1.00 92.12 127 ALA A N 1
ATOM 940 C CA . ALA A 1 127 ? -10.680 -12.502 1.453 1.00 92.12 127 ALA A CA 1
ATOM 941 C C . ALA A 1 127 ? -10.515 -13.070 0.034 1.00 92.12 127 ALA A C 1
ATOM 943 O O . ALA A 1 127 ? -11.447 -13.005 -0.765 1.00 92.12 127 ALA A O 1
ATOM 944 N N . VAL A 1 128 ? -9.357 -13.665 -0.272 1.00 89.69 128 VAL A N 1
ATOM 945 C CA . VAL A 1 128 ? -9.079 -14.262 -1.589 1.00 89.69 128 VAL A CA 1
ATOM 946 C C . VAL A 1 128 ? -9.958 -15.486 -1.878 1.00 89.69 128 VAL A C 1
ATOM 948 O O . VAL A 1 128 ? -10.654 -15.463 -2.894 1.00 89.69 128 VAL A O 1
ATOM 951 N N . PRO A 1 129 ? -9.997 -16.541 -1.034 1.00 94.44 129 PRO A N 1
ATOM 952 C CA . PRO A 1 129 ? -10.861 -17.690 -1.297 1.00 94.44 129 PRO A CA 1
ATOM 953 C C . PRO A 1 129 ? -12.343 -17.305 -1.299 1.00 94.44 129 PRO A C 1
ATOM 955 O O . PRO A 1 129 ? -13.101 -17.856 -2.094 1.00 94.44 129 PRO A O 1
ATOM 958 N N . LEU A 1 130 ? -12.756 -16.326 -0.486 1.00 93.69 130 LEU A N 1
ATOM 959 C CA . LEU A 1 130 ? -14.121 -15.805 -0.517 1.00 93.69 130 LEU A CA 1
ATOM 960 C C . LEU A 1 130 ? -14.428 -15.104 -1.847 1.00 93.69 130 LEU A C 1
ATOM 962 O O . LEU A 1 130 ? -15.456 -15.389 -2.452 1.00 93.69 130 LEU A O 1
ATOM 966 N N . ALA A 1 131 ? -13.538 -14.237 -2.337 1.00 90.12 131 ALA A N 1
ATOM 967 C CA . ALA A 1 131 ? -13.700 -13.576 -3.631 1.00 90.12 131 ALA A CA 1
ATOM 968 C C . ALA A 1 131 ? -13.769 -14.587 -4.788 1.00 90.12 131 ALA A C 1
ATOM 970 O O . ALA A 1 131 ? -14.623 -14.459 -5.663 1.00 90.12 131 ALA A O 1
ATOM 971 N N . VAL A 1 132 ? -12.925 -15.625 -4.764 1.00 91.88 132 VAL A N 1
ATOM 972 C CA . VAL A 1 132 ? -12.964 -16.723 -5.744 1.00 91.88 132 VAL A CA 1
ATOM 973 C C . VAL A 1 132 ? -14.277 -17.502 -5.643 1.00 91.88 132 VAL A C 1
ATOM 975 O O . VAL A 1 132 ? -14.928 -17.726 -6.660 1.00 91.88 132 VAL A O 1
ATOM 978 N N . GLY A 1 133 ? -14.705 -17.880 -4.436 1.00 94.62 133 GLY A N 1
ATOM 979 C CA . GLY A 1 133 ? -15.958 -18.605 -4.220 1.00 94.62 133 GLY A CA 1
ATOM 980 C C . GLY A 1 133 ? -17.184 -17.815 -4.685 1.00 94.62 133 GLY A C 1
ATOM 981 O O . GLY A 1 133 ? -18.051 -18.368 -5.356 1.00 94.62 133 GLY A O 1
ATOM 982 N N . LEU A 1 134 ? -17.227 -16.509 -4.402 1.00 92.19 134 LEU A N 1
ATOM 983 C CA . LEU A 1 134 ? -18.281 -15.610 -4.876 1.00 92.19 134 LEU A CA 1
ATOM 984 C C . LEU A 1 134 ? -18.266 -15.457 -6.399 1.00 92.19 134 LEU A C 1
ATOM 986 O O . LEU A 1 134 ? -19.329 -15.465 -7.016 1.00 92.19 134 LEU A O 1
ATOM 990 N N . ALA A 1 135 ? -17.086 -15.354 -7.014 1.00 91.50 135 ALA A N 1
ATOM 991 C CA . ALA A 1 135 ? -16.960 -15.297 -8.465 1.00 91.50 135 ALA A CA 1
ATOM 992 C C . ALA A 1 135 ? -17.457 -16.590 -9.127 1.00 91.50 135 ALA A C 1
ATOM 994 O O . ALA A 1 135 ? -18.233 -16.524 -10.076 1.00 91.50 135 ALA A O 1
ATOM 995 N N . LEU A 1 136 ? -17.085 -17.759 -8.591 1.00 92.94 136 LEU A N 1
ATOM 996 C CA . LEU A 1 136 ? -17.575 -19.056 -9.068 1.00 92.94 136 LEU A CA 1
ATOM 997 C C . LEU A 1 136 ? -19.093 -19.181 -8.914 1.00 92.94 136 LEU A C 1
ATOM 999 O O . LEU A 1 136 ? -19.769 -19.613 -9.844 1.00 92.94 136 LEU A O 1
ATOM 1003 N N . LEU A 1 137 ? -19.638 -18.760 -7.769 1.00 92.38 137 LEU A N 1
ATOM 1004 C CA . LEU A 1 137 ? -21.080 -18.748 -7.538 1.00 92.38 137 LEU A CA 1
ATOM 1005 C C . LEU A 1 137 ? -21.790 -17.851 -8.562 1.00 92.38 137 LEU A C 1
ATOM 1007 O O . LEU A 1 137 ? -22.763 -18.271 -9.182 1.00 92.38 137 LEU A O 1
ATOM 1011 N N . ALA A 1 138 ? -21.274 -16.646 -8.799 1.00 91.06 138 ALA A N 1
ATOM 1012 C CA . ALA A 1 138 ? -21.822 -15.723 -9.788 1.00 91.06 138 ALA A CA 1
ATOM 1013 C C . ALA A 1 138 ? -21.755 -16.284 -11.219 1.00 91.06 138 ALA A C 1
ATOM 1015 O O . ALA A 1 138 ? -22.717 -16.130 -11.974 1.00 91.06 138 ALA A O 1
ATOM 1016 N N . SER A 1 139 ? -20.674 -16.988 -11.576 1.00 91.00 139 SER A N 1
ATOM 1017 C CA . SER A 1 139 ? -20.540 -17.676 -12.869 1.00 91.00 139 SER A CA 1
ATOM 1018 C C . SER A 1 139 ? -21.613 -18.741 -13.097 1.00 91.00 139 SER A C 1
ATOM 1020 O O . SER A 1 139 ? -22.006 -18.962 -14.242 1.00 91.00 139 SER A O 1
ATOM 1022 N N . ILE A 1 140 ? -22.093 -19.398 -12.034 1.00 92.69 140 ILE A N 1
ATOM 1023 C CA . ILE A 1 140 ? -23.154 -20.412 -12.129 1.00 92.69 140 ILE A CA 1
ATOM 1024 C C . ILE A 1 140 ? -24.506 -19.759 -12.452 1.00 92.69 140 ILE A C 1
ATOM 1026 O O . ILE A 1 140 ? -25.256 -20.286 -13.268 1.00 92.69 140 ILE A O 1
ATOM 1030 N N . PHE A 1 141 ? -24.819 -18.609 -11.847 1.00 88.44 141 PHE A N 1
ATOM 1031 C CA . PHE A 1 141 ? -26.136 -17.970 -11.983 1.00 88.44 141 PHE A CA 1
ATOM 1032 C C . PHE A 1 141 ? -26.272 -17.026 -13.194 1.00 88.44 141 PHE A C 1
ATOM 1034 O O . PHE A 1 141 ? -27.371 -16.891 -13.726 1.00 88.44 141 PHE A O 1
ATOM 1041 N N . TRP A 1 142 ? -25.192 -16.373 -13.645 1.00 83.38 142 TRP A N 1
ATOM 1042 C CA . TRP A 1 142 ? -25.232 -15.305 -14.670 1.00 83.38 142 TRP A CA 1
ATOM 1043 C C . TRP A 1 142 ? -24.555 -15.664 -16.002 1.00 83.38 142 TRP A C 1
ATOM 1045 O O . TRP A 1 142 ? -24.165 -14.774 -16.762 1.00 83.38 142 TRP A O 1
ATOM 1055 N N . ASN A 1 143 ? -24.432 -16.959 -16.303 1.00 79.25 143 ASN A N 1
ATOM 1056 C CA . ASN A 1 143 ? -23.510 -17.509 -17.300 1.00 79.25 143 ASN A CA 1
ATOM 1057 C C . ASN A 1 143 ? -22.034 -17.233 -16.959 1.00 79.25 143 ASN A C 1
ATOM 1059 O O . ASN A 1 143 ? -21.672 -16.240 -16.326 1.00 79.25 143 ASN A O 1
ATOM 1063 N N . TRP A 1 144 ? -21.164 -18.127 -17.435 1.00 71.69 144 TRP A N 1
ATOM 1064 C CA . TRP A 1 144 ? -19.741 -18.176 -17.086 1.00 71.69 144 TRP A CA 1
ATOM 1065 C C . TRP A 1 144 ? -18.998 -16.839 -17.234 1.00 71.69 144 TRP A C 1
ATOM 1067 O O . TRP A 1 144 ? -18.097 -16.548 -16.450 1.00 71.69 144 TRP A O 1
ATOM 1077 N N . PHE A 1 145 ? -19.353 -16.027 -18.236 1.00 75.50 145 PHE A N 1
ATOM 1078 C CA . PHE A 1 145 ? -18.485 -14.938 -18.682 1.00 75.50 145 PHE A CA 1
ATOM 1079 C C . PHE A 1 145 ? -18.768 -13.566 -18.044 1.00 75.50 145 PHE A C 1
ATOM 1081 O O . PHE A 1 145 ? -17.853 -13.015 -17.434 1.00 75.50 145 PHE A O 1
ATOM 1088 N N . PRO A 1 146 ? -19.977 -12.974 -18.117 1.00 84.06 146 PRO A N 1
ATOM 1089 C CA . PRO A 1 146 ? -20.159 -11.621 -17.591 1.00 84.06 146 PRO A CA 1
ATOM 1090 C C . PRO A 1 146 ? -20.276 -11.592 -16.060 1.00 84.06 146 PRO A C 1
ATOM 1092 O O . PRO A 1 146 ? -19.713 -10.703 -15.424 1.00 84.06 146 PRO A O 1
ATOM 1095 N N . GLY A 1 147 ? -20.965 -12.566 -15.453 1.00 86.56 147 GLY A N 1
ATOM 1096 C CA . GLY A 1 147 ? -21.253 -12.559 -14.015 1.00 86.56 147 GLY A CA 1
ATOM 1097 C C . GLY A 1 147 ? -20.017 -12.769 -13.143 1.00 86.56 147 GLY A C 1
ATOM 1098 O O . GLY A 1 147 ? -19.710 -11.944 -12.281 1.00 86.56 147 GLY A O 1
ATOM 1099 N N . GLY A 1 148 ? -19.280 -13.856 -13.387 1.00 89.12 148 GLY A N 1
ATOM 1100 C CA . GLY A 1 148 ? -18.102 -14.208 -12.593 1.00 89.12 148 GLY A CA 1
ATOM 1101 C C . GLY A 1 148 ? -16.988 -13.173 -12.669 1.00 89.12 148 GLY A C 1
ATOM 1102 O O . GLY A 1 148 ? -16.448 -12.767 -11.640 1.00 89.12 148 GLY A O 1
ATOM 1103 N N . VAL A 1 149 ? -16.679 -12.694 -13.880 1.00 89.00 149 VAL A N 1
ATOM 1104 C CA . VAL A 1 149 ? -15.634 -11.683 -14.097 1.00 89.00 149 VAL A CA 1
ATOM 1105 C C . VAL A 1 149 ? -16.000 -10.365 -13.417 1.00 89.00 149 VAL A C 1
ATOM 1107 O O . VAL A 1 149 ? -15.141 -9.771 -12.768 1.00 89.00 149 VAL A O 1
ATOM 1110 N N . ALA A 1 150 ? -17.262 -9.923 -13.496 1.00 90.50 150 ALA A N 1
ATOM 1111 C CA . ALA A 1 150 ? -17.703 -8.692 -12.842 1.00 90.50 150 ALA A CA 1
ATOM 1112 C C . ALA A 1 150 ? -17.592 -8.776 -11.312 1.00 90.50 150 ALA A C 1
ATOM 1114 O O . ALA A 1 150 ? -17.060 -7.858 -10.687 1.00 90.50 150 ALA A O 1
ATOM 1115 N N . VAL A 1 151 ? -18.036 -9.883 -10.705 1.00 91.56 151 VAL A N 1
ATOM 1116 C CA . VAL A 1 151 ? -17.948 -10.080 -9.247 1.00 91.56 151 VAL A CA 1
ATOM 1117 C C . VAL A 1 151 ? -16.498 -10.189 -8.789 1.00 91.56 151 VAL A C 1
ATOM 1119 O O . VAL A 1 151 ? -16.126 -9.564 -7.796 1.00 91.56 151 VAL A O 1
ATOM 1122 N N . PHE A 1 152 ? -15.659 -10.915 -9.530 1.00 89.19 152 PHE A N 1
ATOM 1123 C CA . PHE A 1 152 ? -14.235 -11.005 -9.227 1.00 89.19 152 PHE A CA 1
ATOM 1124 C C . PHE A 1 152 ? -13.549 -9.638 -9.320 1.00 89.19 152 PHE A C 1
ATOM 1126 O O . PHE A 1 152 ? -12.858 -9.234 -8.388 1.00 89.19 152 PHE A O 1
ATOM 1133 N N . ALA A 1 153 ? -13.781 -8.896 -10.407 1.00 92.25 153 ALA A N 1
ATOM 1134 C CA . ALA A 1 153 ? -13.223 -7.562 -10.601 1.00 92.25 153 ALA A CA 1
ATOM 1135 C C . ALA A 1 153 ? -13.694 -6.585 -9.515 1.00 92.25 153 ALA A C 1
ATOM 1137 O O . ALA A 1 153 ? -12.890 -5.810 -9.000 1.00 92.25 153 ALA A O 1
ATOM 1138 N N . PHE A 1 154 ? -14.967 -6.654 -9.117 1.00 95.19 154 PHE A N 1
ATOM 1139 C CA . PHE A 1 154 ? -15.509 -5.844 -8.030 1.00 95.19 154 PHE A CA 1
ATOM 1140 C C . PHE A 1 154 ? -14.862 -6.185 -6.683 1.00 95.19 154 PHE A C 1
ATOM 1142 O O . PHE A 1 154 ? -14.388 -5.287 -5.990 1.00 95.19 154 PHE A O 1
ATOM 1149 N N . ALA A 1 155 ? -14.791 -7.469 -6.321 1.00 93.44 155 ALA A N 1
ATOM 1150 C CA . ALA A 1 155 ? -14.175 -7.912 -5.071 1.00 93.44 155 ALA A CA 1
ATOM 1151 C C . ALA A 1 155 ? -12.685 -7.547 -5.016 1.00 93.44 155 ALA A C 1
ATOM 1153 O O . ALA A 1 155 ? -12.201 -7.037 -4.004 1.00 93.44 155 ALA A O 1
ATOM 1154 N N . PHE A 1 156 ? -11.968 -7.742 -6.123 1.00 91.19 156 PHE A N 1
ATOM 1155 C CA . PHE A 1 156 ? -10.563 -7.375 -6.244 1.00 91.19 156 PHE A CA 1
ATOM 1156 C C . PHE A 1 156 ? -10.361 -5.856 -6.188 1.00 91.19 156 PHE A C 1
ATOM 1158 O O . PHE A 1 156 ? -9.454 -5.382 -5.508 1.00 91.19 156 PHE A O 1
ATOM 1165 N N . GLY A 1 157 ? -11.234 -5.079 -6.835 1.00 94.50 157 GLY A N 1
ATOM 1166 C CA . GLY A 1 157 ? -11.236 -3.619 -6.763 1.00 94.50 157 GLY A CA 1
ATOM 1167 C C . GLY A 1 157 ? -11.496 -3.104 -5.345 1.00 94.50 157 GLY A C 1
ATOM 1168 O O . GLY A 1 157 ? -10.768 -2.237 -4.866 1.00 94.50 157 GLY A O 1
ATOM 1169 N N . ALA A 1 158 ? -12.469 -3.682 -4.636 1.00 93.69 158 ALA A N 1
ATOM 1170 C CA . ALA A 1 158 ? -12.746 -3.365 -3.237 1.00 93.69 158 ALA A CA 1
ATOM 1171 C C . ALA A 1 158 ? -11.554 -3.713 -2.332 1.00 93.69 158 ALA A C 1
ATOM 1173 O O . ALA A 1 158 ? -11.159 -2.907 -1.491 1.00 93.69 158 ALA A O 1
ATOM 1174 N N . PHE A 1 159 ? -10.929 -4.875 -2.540 1.00 93.81 159 PHE A N 1
ATOM 1175 C CA . PHE A 1 159 ? -9.719 -5.264 -1.817 1.00 93.81 159 PHE A CA 1
ATOM 1176 C C . PHE A 1 159 ? -8.547 -4.315 -2.107 1.00 93.81 159 PHE A C 1
ATOM 1178 O O . PHE A 1 159 ? -7.864 -3.879 -1.182 1.00 93.81 159 PHE A O 1
ATOM 1185 N N . GLY A 1 160 ? -8.352 -3.925 -3.369 1.00 93.19 160 GLY A N 1
ATOM 1186 C CA . GLY A 1 160 ? -7.360 -2.928 -3.771 1.00 93.19 160 GLY A CA 1
ATOM 1187 C C . GLY A 1 160 ? -7.611 -1.556 -3.138 1.00 93.19 160 GLY A C 1
ATOM 1188 O O . GLY A 1 160 ? -6.669 -0.895 -2.704 1.00 93.19 160 GLY A O 1
ATOM 1189 N N . LEU A 1 161 ? -8.873 -1.146 -3.001 1.00 93.94 161 LEU A N 1
ATOM 1190 C CA . LEU A 1 161 ? -9.228 0.088 -2.303 1.00 93.94 161 LEU A CA 1
ATOM 1191 C C . LEU A 1 161 ? -8.877 0.007 -0.811 1.00 93.94 161 LEU A C 1
ATOM 1193 O O . LEU A 1 161 ? -8.252 0.925 -0.282 1.00 93.94 161 LEU A O 1
ATOM 1197 N N . ILE A 1 162 ? -9.212 -1.103 -0.145 1.00 94.50 162 ILE A N 1
ATOM 1198 C CA . ILE A 1 162 ? -8.843 -1.340 1.262 1.00 94.50 162 ILE A CA 1
ATOM 1199 C C . ILE A 1 162 ? -7.316 -1.339 1.418 1.00 94.50 162 ILE A C 1
ATOM 1201 O O . ILE A 1 162 ? -6.799 -0.737 2.357 1.00 94.50 162 ILE A O 1
ATOM 1205 N N . TRP A 1 163 ? -6.584 -1.935 0.474 1.00 94.56 163 TRP A N 1
ATOM 1206 C CA . TRP A 1 163 ? -5.121 -1.915 0.443 1.00 94.56 163 TRP A CA 1
ATOM 1207 C C . TRP A 1 163 ? -4.550 -0.494 0.390 1.00 94.56 163 TRP A C 1
ATOM 1209 O O . TRP A 1 163 ? -3.607 -0.180 1.113 1.00 94.56 163 TRP A O 1
ATOM 1219 N N . ILE A 1 164 ? -5.132 0.384 -0.430 1.00 92.75 164 ILE A N 1
ATOM 1220 C CA . ILE A 1 164 ? -4.706 1.787 -0.552 1.00 92.75 164 ILE A CA 1
ATOM 1221 C C . ILE A 1 164 ? -5.065 2.597 0.701 1.00 92.75 164 ILE A C 1
ATOM 1223 O O . ILE A 1 164 ? -4.284 3.448 1.124 1.00 92.75 164 ILE A O 1
ATOM 1227 N N . VAL A 1 165 ? -6.228 2.341 1.307 1.00 93.94 165 VAL A N 1
ATOM 1228 C CA . VAL A 1 165 ? -6.701 3.052 2.510 1.00 93.94 165 VAL A CA 1
ATOM 1229 C C . VAL A 1 165 ? -5.991 2.573 3.780 1.00 93.94 165 VAL A C 1
ATOM 1231 O O . VAL A 1 165 ? -5.848 3.330 4.738 1.00 93.94 165 VAL A O 1
ATOM 1234 N N . SER A 1 166 ? -5.497 1.340 3.801 1.00 95.25 166 SER A N 1
ATOM 1235 C CA . SER A 1 166 ? -4.871 0.728 4.972 1.00 95.25 166 SER A CA 1
ATOM 1236 C C . SER A 1 166 ? -3.754 1.577 5.617 1.00 95.25 166 SER A C 1
ATOM 1238 O O . SER A 1 166 ? -3.831 1.826 6.826 1.00 95.25 166 SER A O 1
ATOM 1240 N N . PRO A 1 167 ? -2.761 2.102 4.865 1.00 94.19 167 PRO A N 1
ATOM 1241 C CA . PRO A 1 167 ? -1.741 2.991 5.419 1.00 94.19 167 PRO A CA 1
ATOM 1242 C C . PRO A 1 167 ? -2.293 4.248 6.099 1.00 94.19 167 PRO A C 1
ATOM 1244 O O . PRO A 1 167 ? -1.634 4.767 6.996 1.00 94.19 167 PRO A O 1
ATOM 1247 N N . LEU A 1 168 ? -3.483 4.737 5.721 1.00 95.06 168 LEU A N 1
ATOM 1248 C CA . LEU A 1 168 ? -4.109 5.885 6.385 1.00 95.06 168 LEU A CA 1
ATOM 1249 C C . LEU A 1 168 ? -4.578 5.507 7.790 1.00 95.06 168 LEU A C 1
ATOM 1251 O O . LEU A 1 168 ? -4.321 6.253 8.728 1.00 95.06 168 LEU A O 1
ATOM 1255 N N . ILE A 1 169 ? -5.228 4.349 7.953 1.00 95.00 169 ILE A N 1
ATOM 1256 C CA . ILE A 1 169 ? -5.713 3.881 9.262 1.00 95.00 169 ILE A CA 1
ATOM 1257 C C . ILE A 1 169 ? -4.524 3.577 10.177 1.00 95.00 169 ILE A C 1
ATOM 1259 O O . ILE A 1 169 ? -4.470 4.060 11.309 1.00 95.00 169 ILE A O 1
ATOM 1263 N N . THR A 1 170 ? -3.540 2.818 9.682 1.00 94.69 170 THR A N 1
ATOM 1264 C CA . THR A 1 170 ? -2.332 2.497 10.455 1.00 94.69 170 THR A CA 1
ATOM 1265 C C . THR A 1 170 ? -1.519 3.752 10.763 1.00 94.69 170 THR A C 1
ATOM 1267 O O . THR A 1 170 ? -1.066 3.921 11.892 1.00 94.69 170 THR A O 1
ATOM 1270 N N . GLY A 1 171 ? -1.370 4.656 9.790 1.00 95.12 171 GLY A N 1
ATOM 1271 C CA . GLY A 1 171 ? -0.702 5.939 9.974 1.00 95.12 171 GLY A CA 1
ATOM 1272 C C . GLY A 1 171 ? -1.407 6.798 11.017 1.00 95.12 171 GLY A C 1
ATOM 1273 O O . GLY A 1 171 ? -0.757 7.322 11.910 1.00 95.12 171 GLY A O 1
ATOM 1274 N N . PHE A 1 172 ? -2.735 6.885 10.987 1.00 96.25 172 PHE A N 1
ATOM 1275 C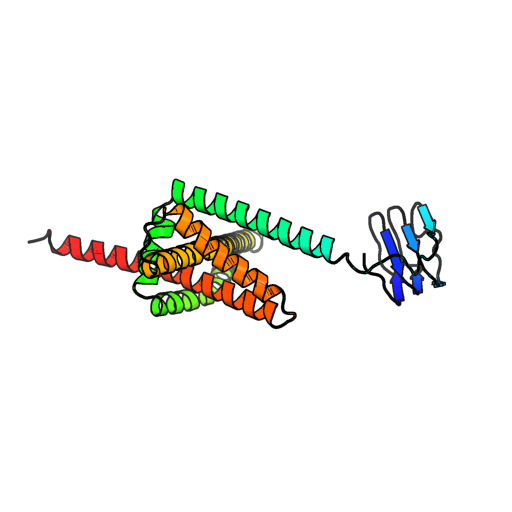 CA . PHE A 1 172 ? -3.489 7.661 11.968 1.00 96.25 172 PHE A CA 1
ATOM 1276 C C . PHE A 1 172 ? -3.347 7.113 13.393 1.00 96.25 172 PHE A C 1
ATOM 1278 O O . PHE A 1 172 ? -3.116 7.880 14.328 1.00 96.25 172 PHE A O 1
ATOM 1285 N N . TRP A 1 173 ? -3.415 5.788 13.553 1.00 96.75 173 TRP A N 1
ATOM 1286 C CA . TRP A 1 173 ? -3.146 5.127 14.832 1.00 96.75 173 TRP A CA 1
ATOM 1287 C C . TRP A 1 173 ? -1.720 5.407 15.325 1.00 96.75 173 TRP A C 1
ATOM 1289 O O . TRP A 1 173 ? -1.538 5.803 16.475 1.00 96.75 173 TRP A O 1
ATOM 1299 N N . LEU A 1 174 ? -0.720 5.270 14.449 1.00 96.38 174 LEU A N 1
ATOM 1300 C CA . LEU A 1 174 ? 0.683 5.514 14.785 1.00 96.38 174 LEU A CA 1
ATOM 1301 C C . LEU A 1 174 ? 0.931 6.976 15.176 1.00 96.38 174 LEU A C 1
ATOM 1303 O O . LEU A 1 174 ? 1.663 7.253 16.124 1.00 96.38 174 LEU A O 1
ATOM 1307 N N . GLY A 1 175 ? 0.293 7.910 14.471 1.00 96.38 175 GLY A N 1
ATOM 1308 C CA . GLY A 1 175 ? 0.335 9.331 14.787 1.00 96.38 175 GLY A CA 1
ATOM 1309 C C . GLY A 1 175 ? -0.245 9.623 16.167 1.00 96.38 175 GLY A C 1
ATOM 1310 O O . GLY A 1 175 ? 0.379 10.350 16.937 1.00 96.38 175 GLY A O 1
ATOM 1311 N N . ARG A 1 176 ? -1.419 9.056 16.494 1.00 95.69 176 ARG A N 1
ATOM 1312 C CA . ARG A 1 176 ? -2.059 9.226 17.813 1.00 95.69 176 ARG A CA 1
ATOM 1313 C C . ARG A 1 176 ? -1.172 8.672 18.916 1.00 95.69 176 ARG A C 1
ATOM 1315 O O . ARG A 1 176 ? -0.866 9.379 19.865 1.00 95.69 176 ARG A O 1
ATOM 1322 N N . TRP A 1 177 ? -0.670 7.455 18.720 1.00 96.19 177 TRP A N 1
ATOM 1323 C CA . TRP A 1 177 ? 0.266 6.824 19.643 1.00 96.19 177 TRP A CA 1
ATOM 1324 C C . TRP A 1 177 ? 1.513 7.691 19.894 1.00 96.19 177 TRP A C 1
ATOM 1326 O O . TRP A 1 177 ? 1.952 7.831 21.036 1.00 96.19 177 TRP A O 1
ATOM 1336 N N . ALA A 1 178 ? 2.064 8.318 18.850 1.00 96.25 178 ALA A N 1
ATOM 1337 C CA . ALA A 1 178 ? 3.204 9.220 18.982 1.00 96.25 178 ALA A CA 1
ATOM 1338 C C . ALA A 1 178 ? 2.844 10.519 19.727 1.00 96.25 178 ALA A C 1
ATOM 1340 O O . ALA A 1 178 ? 3.589 10.931 20.618 1.00 96.25 178 ALA A O 1
ATOM 1341 N N . ALA A 1 179 ? 1.704 11.136 19.400 1.00 96.50 179 ALA A N 1
ATOM 1342 C CA . ALA A 1 179 ? 1.214 12.352 20.052 1.00 96.50 179 ALA A CA 1
ATOM 1343 C C . ALA A 1 179 ? 0.966 12.129 21.554 1.00 96.50 179 ALA A C 1
ATOM 1345 O O . ALA A 1 179 ? 1.474 12.887 22.384 1.00 96.50 179 ALA A O 1
ATOM 1346 N N . ASP A 1 180 ? 0.297 11.026 21.904 1.00 95.75 180 ASP A N 1
ATOM 1347 C CA . ASP A 1 180 ? 0.028 10.620 23.286 1.00 95.75 180 ASP A CA 1
ATOM 1348 C C . ASP A 1 180 ? 1.336 10.398 24.061 1.00 95.75 180 ASP A C 1
ATOM 1350 O O . ASP A 1 180 ? 1.480 10.812 25.215 1.00 95.75 180 ASP A O 1
ATOM 1354 N N . ARG A 1 181 ? 2.343 9.786 23.417 1.00 96.88 181 ARG A N 1
ATOM 1355 C CA . ARG A 1 181 ? 3.651 9.536 24.039 1.00 96.88 181 ARG A CA 1
ATOM 1356 C C . ARG A 1 181 ? 4.437 10.821 24.292 1.00 96.88 181 ARG A C 1
ATOM 1358 O O . ARG A 1 181 ? 5.145 10.889 25.301 1.00 96.88 181 ARG A O 1
ATOM 1365 N N . MET A 1 182 ? 4.317 11.802 23.398 1.00 96.75 182 MET A N 1
ATOM 1366 C CA . MET A 1 182 ? 4.952 13.119 23.515 1.00 96.75 182 MET A CA 1
ATOM 1367 C C . MET A 1 182 ? 4.155 14.095 24.391 1.00 96.75 182 MET A C 1
ATOM 1369 O O . MET A 1 182 ? 4.705 15.123 24.778 1.00 96.75 182 MET A O 1
ATOM 1373 N N . ARG A 1 183 ? 2.903 13.764 24.745 1.00 95.88 183 ARG A N 1
ATOM 1374 C CA . ARG A 1 183 ? 1.972 14.626 25.495 1.00 95.88 183 ARG A CA 1
ATOM 1375 C C . ARG A 1 183 ? 1.742 15.978 24.808 1.00 95.88 183 ARG A C 1
ATOM 1377 O O . ARG A 1 183 ? 1.738 17.012 25.471 1.00 95.88 183 ARG A O 1
ATOM 1384 N N . VAL A 1 184 ? 1.604 15.970 23.480 1.00 95.75 184 VAL A N 1
ATOM 1385 C CA . VAL A 1 184 ? 1.346 17.185 22.694 1.00 95.75 184 VAL A CA 1
ATOM 1386 C C . VAL A 1 184 ? -0.033 17.112 22.052 1.00 95.75 184 VAL A C 1
ATOM 1388 O O . VAL A 1 184 ? -0.340 16.158 21.338 1.00 95.75 184 VAL A O 1
ATOM 1391 N N . ASP A 1 185 ? -0.828 18.161 22.250 1.00 95.06 185 ASP A N 1
ATOM 1392 C CA . ASP A 1 185 ? -2.156 18.302 21.654 1.00 95.06 185 ASP A CA 1
ATOM 1393 C C . ASP A 1 185 ? -2.042 18.762 20.195 1.00 95.06 185 ASP A C 1
ATOM 1395 O O . ASP A 1 185 ? -2.144 19.943 19.857 1.00 95.06 185 ASP A O 1
ATOM 1399 N N . TRP A 1 186 ? -1.770 17.818 19.298 1.00 95.38 186 TRP A N 1
ATOM 1400 C CA . TRP A 1 186 ? -1.757 18.079 17.862 1.00 95.38 186 TRP A CA 1
ATOM 1401 C C . TRP A 1 186 ? -3.157 18.023 17.256 1.00 95.38 186 TRP A C 1
ATOM 1403 O O . TRP A 1 186 ? -4.012 17.236 17.659 1.00 95.38 186 TRP A O 1
ATOM 1413 N N . SER A 1 187 ? -3.375 18.821 16.206 1.00 95.06 187 SER A N 1
ATOM 1414 C CA . SER A 1 187 ? -4.606 18.724 15.420 1.00 95.06 187 SER A CA 1
ATOM 1415 C C . SER A 1 187 ? -4.740 17.327 14.794 1.00 95.06 187 SER A C 1
ATOM 1417 O O . SER A 1 187 ? -3.743 16.722 14.393 1.00 95.06 187 SER A O 1
ATOM 1419 N N . GLN A 1 188 ? -5.970 16.825 14.647 1.00 92.94 188 GLN A N 1
ATOM 1420 C CA . GLN A 1 188 ? -6.240 15.497 14.072 1.00 92.94 188 GLN A CA 1
ATOM 1421 C C . GLN A 1 188 ? -5.594 15.309 12.689 1.00 92.94 188 GLN A C 1
ATOM 1423 O O . GLN A 1 188 ? -5.074 14.238 12.378 1.00 92.94 188 GLN A O 1
ATOM 1428 N N . LEU A 1 189 ? -5.578 16.371 11.878 1.00 92.81 189 LEU A N 1
ATOM 1429 C CA . LEU A 1 189 ? -4.939 16.375 10.566 1.00 92.81 189 LEU A CA 1
ATOM 1430 C C . LEU A 1 189 ? -3.413 16.277 10.689 1.00 92.81 189 LEU A C 1
ATOM 1432 O O . LEU A 1 189 ? -2.801 15.498 9.967 1.00 92.81 189 LEU A O 1
ATOM 1436 N N . THR A 1 190 ? -2.791 16.998 11.625 1.00 94.25 190 THR A N 1
ATOM 1437 C CA . THR A 1 190 ? -1.343 16.900 11.887 1.00 94.25 190 THR A CA 1
ATOM 1438 C C . THR A 1 190 ? -0.950 15.491 12.326 1.00 94.25 190 THR A C 1
ATOM 1440 O O . THR A 1 190 ? 0.012 14.935 11.802 1.00 94.25 190 THR A O 1
ATOM 1443 N N . VAL A 1 191 ? -1.723 14.894 13.238 1.00 95.25 191 VAL A N 1
ATOM 1444 C CA . VAL A 1 191 ? -1.525 13.524 13.733 1.00 95.25 191 VAL A CA 1
ATOM 1445 C C . VAL A 1 191 ? -1.563 12.515 12.582 1.00 95.25 191 VAL A C 1
ATOM 1447 O O . VAL A 1 191 ? -0.655 11.698 12.427 1.00 95.25 191 VAL A O 1
ATOM 1450 N N . LEU A 1 192 ? -2.593 12.611 11.740 1.00 94.12 192 LEU A N 1
ATOM 1451 C CA . LEU A 1 192 ? -2.766 11.791 10.545 1.00 94.12 192 LEU A CA 1
ATOM 1452 C C . LEU A 1 192 ? -1.603 11.958 9.560 1.00 94.12 192 LEU A C 1
ATOM 1454 O O . LEU A 1 192 ? -1.028 10.960 9.128 1.00 94.12 192 LEU A O 1
ATOM 1458 N N . LEU A 1 193 ? -1.251 13.201 9.211 1.00 94.19 193 LEU A N 1
ATOM 1459 C CA . LEU A 1 193 ? -0.174 13.492 8.266 1.00 94.19 193 LEU A CA 1
ATOM 1460 C C . LEU A 1 193 ? 1.167 12.964 8.767 1.00 94.19 193 LEU A C 1
ATOM 1462 O O . LEU A 1 193 ? 1.897 12.354 7.991 1.00 94.19 193 LEU A O 1
ATOM 1466 N N . LEU A 1 194 ? 1.480 13.159 10.049 1.00 95.69 194 LEU A N 1
ATOM 1467 C CA . LEU A 1 194 ? 2.742 12.714 10.630 1.00 95.69 194 LEU A CA 1
ATOM 1468 C C . LEU A 1 194 ? 2.853 11.188 10.634 1.00 95.69 194 LEU A C 1
ATOM 1470 O O . LEU A 1 194 ? 3.866 10.639 10.203 1.00 95.69 194 LEU A O 1
ATOM 1474 N N . GLY A 1 195 ? 1.814 10.493 11.094 1.00 95.31 195 GLY A N 1
ATOM 1475 C CA . GLY A 1 195 ? 1.837 9.038 11.149 1.00 95.31 195 GLY A CA 1
ATOM 1476 C C . GLY A 1 195 ? 1.796 8.390 9.762 1.00 95.31 195 GLY A C 1
ATOM 1477 O O . GLY A 1 195 ? 2.515 7.426 9.508 1.00 95.31 195 GLY A O 1
ATOM 1478 N N . MET A 1 196 ? 1.046 8.963 8.817 1.00 93.94 196 MET A N 1
ATOM 1479 C CA . MET A 1 196 ? 1.087 8.553 7.410 1.00 93.94 196 MET A CA 1
ATOM 1480 C C . MET A 1 196 ? 2.472 8.783 6.796 1.00 93.94 196 MET A C 1
ATOM 1482 O O . MET A 1 196 ? 2.996 7.892 6.127 1.00 93.94 196 MET A O 1
ATOM 1486 N N . LEU A 1 197 ? 3.082 9.949 7.034 1.00 94.69 197 LEU A N 1
ATOM 1487 C CA . LEU A 1 197 ? 4.436 10.252 6.578 1.00 94.69 197 LEU A CA 1
ATOM 1488 C C . LEU A 1 197 ? 5.424 9.221 7.130 1.00 94.69 197 LEU A C 1
ATOM 1490 O O . LEU A 1 197 ? 6.230 8.694 6.370 1.00 94.69 197 LEU A O 1
ATOM 1494 N N . ALA A 1 198 ? 5.313 8.867 8.412 1.00 94.94 198 ALA A N 1
ATOM 1495 C CA . ALA A 1 198 ? 6.142 7.837 9.024 1.00 94.94 198 ALA A CA 1
ATOM 1496 C C . ALA A 1 198 ? 5.985 6.476 8.321 1.00 94.94 198 ALA A C 1
ATOM 1498 O O . ALA A 1 198 ? 6.992 5.864 7.964 1.00 94.94 198 ALA A O 1
ATOM 1499 N N . VAL A 1 199 ? 4.757 6.019 8.044 1.00 93.50 199 VAL A N 1
ATOM 1500 C CA . VAL A 1 199 ? 4.503 4.738 7.349 1.00 93.50 199 VAL A CA 1
ATOM 1501 C C . VAL A 1 199 ? 5.049 4.757 5.916 1.00 93.50 199 VAL A C 1
ATOM 1503 O O . VAL A 1 199 ? 5.743 3.824 5.501 1.00 93.50 199 VAL A O 1
ATOM 1506 N N . VAL A 1 200 ? 4.781 5.825 5.159 1.00 92.44 200 VAL A N 1
ATOM 1507 C CA . VAL A 1 200 ? 5.228 5.969 3.765 1.00 92.44 200 VAL A CA 1
ATOM 1508 C C . VAL A 1 200 ? 6.750 6.042 3.683 1.00 92.44 200 VAL A C 1
ATOM 1510 O O . VAL A 1 200 ? 7.341 5.317 2.880 1.00 92.44 200 VAL A O 1
ATOM 1513 N N . LEU A 1 201 ? 7.390 6.876 4.509 1.00 92.75 201 LEU A N 1
ATOM 1514 C CA . LEU A 1 201 ? 8.847 7.009 4.535 1.00 92.75 201 LEU A CA 1
ATOM 1515 C C . LEU A 1 201 ? 9.514 5.712 4.974 1.00 92.75 201 LEU A C 1
ATOM 1517 O O . LEU A 1 201 ? 10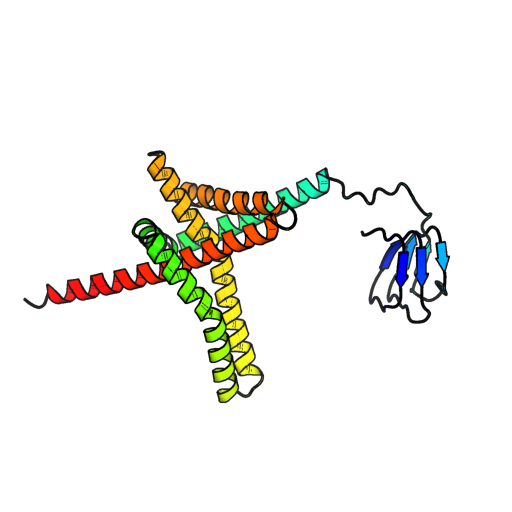.466 5.292 4.327 1.00 92.75 201 LEU A O 1
ATOM 1521 N N . THR A 1 202 ? 8.984 5.037 5.996 1.00 93.31 202 THR A N 1
ATOM 1522 C CA . THR A 1 202 ? 9.495 3.730 6.432 1.00 93.31 202 THR A CA 1
ATOM 1523 C C . THR A 1 202 ? 9.462 2.748 5.266 1.00 93.31 202 THR A C 1
ATOM 1525 O O . THR A 1 202 ? 10.500 2.219 4.878 1.00 93.31 202 THR A O 1
ATOM 1528 N N . GLY A 1 203 ? 8.310 2.584 4.607 1.00 89.81 203 GLY A N 1
ATOM 1529 C CA . GLY A 1 203 ? 8.212 1.706 3.440 1.00 89.81 203 GLY A CA 1
ATOM 1530 C C . GLY A 1 203 ? 9.177 2.093 2.310 1.00 89.81 203 GLY A C 1
ATOM 1531 O O . GLY A 1 203 ? 9.820 1.231 1.714 1.00 89.81 203 GLY A O 1
ATOM 1532 N N . ARG A 1 204 ? 9.321 3.391 2.032 1.00 89.69 204 ARG A N 1
ATOM 1533 C CA . ARG A 1 204 ? 10.213 3.909 0.987 1.00 89.69 204 ARG A CA 1
ATOM 1534 C C . ARG A 1 204 ? 11.692 3.685 1.291 1.00 89.69 204 ARG A C 1
ATOM 1536 O O . ARG A 1 204 ? 12.424 3.327 0.376 1.00 89.69 204 ARG A O 1
ATOM 1543 N N . ILE A 1 205 ? 12.111 3.871 2.541 1.00 91.12 205 ILE A N 1
ATOM 1544 C CA . ILE A 1 205 ? 13.483 3.625 2.997 1.00 91.12 205 ILE A CA 1
ATOM 1545 C C . ILE A 1 205 ? 13.789 2.131 2.931 1.00 91.12 205 ILE A C 1
ATOM 1547 O O . ILE A 1 205 ? 14.820 1.749 2.388 1.00 91.12 205 ILE A O 1
ATOM 1551 N N . LEU A 1 206 ? 12.872 1.279 3.408 1.00 90.69 206 LEU A N 1
ATOM 1552 C CA . LEU A 1 206 ? 13.029 -0.171 3.296 1.00 90.69 206 LEU A CA 1
ATOM 1553 C C . LEU A 1 206 ? 13.196 -0.597 1.835 1.00 90.69 206 LEU A C 1
ATOM 1555 O O . LEU A 1 206 ? 14.081 -1.392 1.544 1.00 90.69 206 LEU A O 1
ATOM 1559 N N . ALA A 1 207 ? 12.434 -0.015 0.907 1.00 86.94 207 ALA A N 1
ATOM 1560 C CA . ALA A 1 207 ? 12.528 -0.323 -0.519 1.00 86.94 207 ALA A CA 1
ATOM 1561 C C . ALA A 1 207 ? 13.870 0.060 -1.185 1.00 86.94 207 ALA A C 1
ATOM 1563 O O . ALA A 1 207 ? 14.106 -0.368 -2.313 1.00 86.94 207 ALA A O 1
ATOM 1564 N N . LEU A 1 208 ? 14.746 0.834 -0.527 1.00 88.44 208 LEU A N 1
ATOM 1565 C CA . LEU A 1 208 ? 16.088 1.139 -1.044 1.00 88.44 208 LEU A CA 1
ATOM 1566 C C . LEU A 1 208 ? 17.037 -0.065 -0.966 1.00 88.44 208 LEU A C 1
ATOM 1568 O O . LEU A 1 208 ? 18.013 -0.108 -1.710 1.00 88.44 208 LEU A O 1
ATOM 1572 N N . VAL A 1 209 ? 16.765 -1.039 -0.090 1.00 89.75 209 VAL A N 1
ATOM 1573 C CA . VAL A 1 209 ? 17.591 -2.246 0.046 1.00 89.75 209 VAL A CA 1
ATOM 1574 C C . VAL A 1 209 ? 17.156 -3.278 -1.004 1.00 89.75 209 VAL A C 1
ATOM 1576 O O . VAL A 1 209 ? 16.026 -3.774 -0.930 1.00 89.75 209 VAL A O 1
ATOM 1579 N N . PRO A 1 210 ? 18.012 -3.660 -1.970 1.00 82.81 210 PRO A N 1
ATOM 1580 C CA . PRO A 1 210 ? 17.659 -4.672 -2.963 1.00 82.81 210 PRO A CA 1
ATOM 1581 C C . PRO A 1 210 ? 17.271 -6.000 -2.294 1.00 82.81 210 PRO A C 1
ATOM 1583 O O . PRO A 1 210 ? 17.856 -6.389 -1.283 1.00 82.81 210 PRO A O 1
ATOM 1586 N N . CYS A 1 211 ? 16.281 -6.701 -2.856 1.00 86.81 211 CYS A N 1
ATOM 1587 C CA . CYS A 1 211 ? 15.740 -7.993 -2.395 1.00 86.81 211 CYS A CA 1
ATOM 1588 C C . CYS A 1 211 ? 15.069 -7.978 -1.005 1.00 86.81 211 CYS A C 1
ATOM 1590 O O . CYS A 1 211 ? 13.863 -8.213 -0.909 1.00 86.81 211 CYS A O 1
ATOM 1592 N N . VAL A 1 212 ? 15.808 -7.670 0.066 1.00 87.94 212 VAL A N 1
ATOM 1593 C CA . VAL A 1 212 ? 15.294 -7.641 1.450 1.00 87.94 212 VAL A CA 1
ATOM 1594 C C . VAL A 1 212 ? 14.269 -6.526 1.617 1.00 87.94 212 VAL A C 1
ATOM 1596 O O . VAL A 1 212 ? 13.207 -6.733 2.203 1.00 87.94 212 VAL A O 1
ATOM 1599 N N . GLY A 1 213 ? 14.549 -5.365 1.028 1.00 86.31 213 GLY A N 1
ATOM 1600 C CA . GLY A 1 213 ? 13.665 -4.214 1.066 1.00 86.31 213 GLY A CA 1
ATOM 1601 C C . GLY A 1 213 ? 12.318 -4.464 0.414 1.00 86.31 213 GLY A C 1
ATOM 1602 O O . GLY A 1 213 ? 11.298 -4.051 0.951 1.00 86.31 213 GLY A O 1
ATOM 1603 N N . ALA A 1 214 ? 12.287 -5.202 -0.700 1.00 85.56 214 ALA A N 1
ATOM 1604 C CA . ALA A 1 214 ? 11.044 -5.530 -1.393 1.00 85.56 214 ALA A CA 1
ATOM 1605 C C . ALA A 1 214 ? 10.141 -6.451 -0.556 1.00 85.56 214 ALA A C 1
ATOM 1607 O O . ALA A 1 214 ? 8.931 -6.228 -0.481 1.00 85.56 214 ALA A O 1
ATOM 1608 N N . VAL A 1 215 ? 10.719 -7.466 0.096 1.00 91.69 215 VAL A N 1
ATOM 1609 C CA . VAL A 1 215 ? 9.970 -8.376 0.976 1.00 91.69 215 VAL A CA 1
ATOM 1610 C C . VAL A 1 215 ? 9.509 -7.639 2.230 1.00 91.69 215 VAL A C 1
ATOM 1612 O O . VAL A 1 215 ? 8.325 -7.670 2.555 1.00 91.69 215 VAL A O 1
ATOM 1615 N N . ALA A 1 216 ? 10.410 -6.917 2.897 1.00 91.38 216 ALA A N 1
ATOM 1616 C CA . ALA A 1 216 ? 10.093 -6.189 4.117 1.00 91.38 216 ALA A CA 1
ATOM 1617 C C . ALA A 1 216 ? 9.062 -5.072 3.874 1.00 91.38 216 ALA A C 1
ATOM 1619 O O . ALA A 1 216 ? 8.121 -4.931 4.649 1.00 91.38 216 ALA A O 1
ATOM 1620 N N . TYR A 1 217 ? 9.157 -4.349 2.753 1.00 90.56 217 TYR A N 1
ATOM 1621 C CA . TYR A 1 217 ? 8.139 -3.393 2.308 1.00 90.56 217 TYR A CA 1
ATOM 1622 C C . TYR A 1 217 ? 6.762 -4.054 2.175 1.00 90.56 217 TYR A C 1
ATOM 1624 O O . TYR A 1 217 ? 5.784 -3.563 2.736 1.00 90.56 217 TYR A O 1
ATOM 1632 N N . ARG A 1 218 ? 6.675 -5.200 1.484 1.00 91.69 218 ARG A N 1
ATOM 1633 C CA . ARG A 1 218 ? 5.410 -5.938 1.337 1.00 91.69 218 ARG A CA 1
ATOM 1634 C C . ARG A 1 218 ? 4.867 -6.412 2.682 1.00 91.69 218 ARG A C 1
ATOM 1636 O O . ARG A 1 218 ? 3.665 -6.315 2.897 1.00 91.69 218 ARG A O 1
ATOM 1643 N N . LEU A 1 219 ? 5.730 -6.870 3.590 1.00 93.06 219 LEU A N 1
ATOM 1644 C CA . LEU A 1 219 ? 5.332 -7.280 4.939 1.00 93.06 219 LEU A CA 1
ATOM 1645 C C . LEU A 1 219 ? 4.794 -6.107 5.764 1.00 93.06 219 LEU A C 1
ATOM 1647 O O . LEU A 1 219 ? 3.778 -6.269 6.428 1.00 93.06 219 LEU A O 1
ATOM 1651 N N . VAL A 1 220 ? 5.407 -4.921 5.684 1.00 92.12 220 VAL A N 1
ATOM 1652 C CA . VAL A 1 220 ? 4.902 -3.713 6.362 1.00 92.12 220 VAL A CA 1
ATOM 1653 C C . VAL A 1 220 ? 3.508 -3.341 5.849 1.00 92.12 220 VAL A C 1
ATOM 1655 O O . VAL A 1 220 ? 2.624 -3.035 6.646 1.00 92.12 220 VAL A O 1
ATOM 1658 N N . TYR A 1 221 ? 3.277 -3.413 4.535 1.00 91.75 221 TYR A N 1
ATOM 1659 C CA . TYR A 1 221 ? 1.954 -3.138 3.963 1.00 91.75 221 TYR A CA 1
ATOM 1660 C C . TYR A 1 221 ? 0.930 -4.231 4.292 1.00 91.75 221 TYR A C 1
ATOM 1662 O O . TYR A 1 221 ? -0.210 -3.905 4.606 1.00 91.75 221 TYR A O 1
ATOM 1670 N N . LEU A 1 222 ? 1.326 -5.508 4.296 1.00 94.31 222 LEU A N 1
ATOM 1671 C CA . LEU A 1 222 ? 0.468 -6.611 4.746 1.00 94.31 222 LEU A CA 1
ATOM 1672 C C . LEU A 1 222 ? 0.090 -6.467 6.221 1.00 94.31 222 LEU A C 1
ATOM 1674 O O . LEU A 1 222 ? -1.062 -6.684 6.586 1.00 94.31 222 LEU A O 1
ATOM 1678 N N . PHE A 1 223 ? 1.044 -6.073 7.063 1.00 95.44 223 PHE A N 1
ATOM 1679 C CA . PHE A 1 223 ? 0.802 -5.815 8.475 1.00 95.44 223 PHE A CA 1
ATOM 1680 C C . PHE A 1 223 ? -0.144 -4.628 8.667 1.00 95.44 223 PHE A C 1
ATOM 1682 O O . PHE A 1 223 ? -1.099 -4.726 9.433 1.00 95.44 223 PHE A O 1
ATOM 1689 N N . SER A 1 224 ? 0.073 -3.536 7.925 1.00 94.94 224 SER A N 1
ATOM 1690 C CA . SER A 1 224 ? -0.843 -2.394 7.888 1.00 94.94 224 SER A CA 1
ATOM 1691 C C . SER A 1 224 ? -2.254 -2.846 7.505 1.00 94.94 224 SER A C 1
ATOM 1693 O O . SER A 1 224 ? -3.204 -2.502 8.209 1.00 94.94 224 SER A O 1
ATOM 1695 N N . LEU A 1 225 ? -2.382 -3.673 6.458 1.00 96.06 225 LEU A N 1
ATOM 1696 C CA . LEU A 1 225 ? -3.667 -4.178 5.973 1.00 96.06 225 LEU A CA 1
ATOM 1697 C C . LEU A 1 225 ? -4.376 -5.012 7.029 1.00 96.06 225 LEU A C 1
ATOM 1699 O O . LEU A 1 225 ? -5.546 -4.765 7.315 1.00 96.06 225 LEU A O 1
ATOM 1703 N N . ALA A 1 226 ? -3.673 -5.981 7.613 1.00 96.75 226 ALA A N 1
ATOM 1704 C CA . ALA A 1 226 ? -4.220 -6.813 8.671 1.00 96.75 226 ALA A CA 1
ATOM 1705 C C . ALA A 1 226 ? -4.709 -5.936 9.830 1.00 96.75 226 ALA A C 1
ATOM 1707 O O . ALA A 1 226 ? -5.867 -6.010 10.232 1.00 96.75 226 ALA A O 1
ATOM 1708 N N . LEU A 1 227 ? -3.869 -5.028 10.314 1.00 96.38 227 LEU A N 1
ATOM 1709 C CA . LEU A 1 227 ? -4.204 -4.155 11.429 1.00 96.38 227 LEU A CA 1
ATOM 1710 C C . LEU A 1 227 ? -5.407 -3.243 11.115 1.00 96.38 227 LEU A C 1
ATOM 1712 O O . LEU A 1 227 ? -6.288 -3.088 11.960 1.00 96.38 227 LEU A O 1
ATOM 1716 N N . ALA A 1 228 ? -5.504 -2.702 9.897 1.00 95.81 228 ALA A N 1
ATOM 1717 C CA . 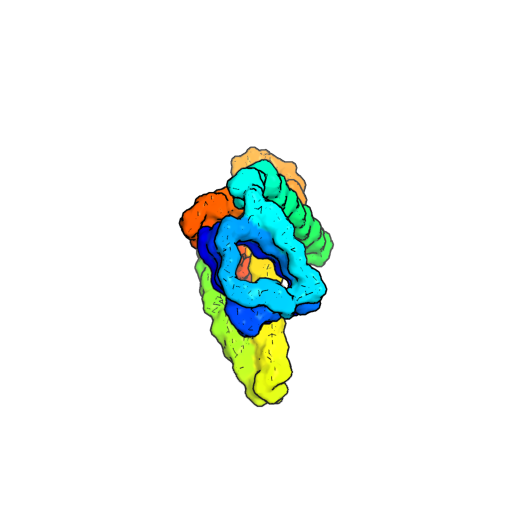ALA A 1 228 ? -6.636 -1.888 9.456 1.00 95.81 228 ALA A CA 1
ATOM 1718 C C . ALA A 1 228 ? -7.949 -2.691 9.380 1.00 95.81 228 ALA A C 1
ATOM 1720 O O . ALA A 1 228 ? -8.960 -2.284 9.958 1.00 95.81 228 ALA A O 1
ATOM 1721 N N . VAL A 1 229 ? -7.929 -3.851 8.713 1.00 96.69 229 VAL A N 1
ATOM 1722 C CA . VAL A 1 229 ? -9.097 -4.736 8.554 1.00 96.69 229 VAL A CA 1
ATOM 1723 C C . VAL A 1 229 ? -9.561 -5.281 9.906 1.00 96.69 229 VAL A C 1
ATOM 1725 O O . VAL A 1 229 ? -10.755 -5.288 10.205 1.00 96.69 229 VAL A O 1
ATOM 1728 N N . GLY A 1 230 ? -8.626 -5.694 10.756 1.00 96.50 230 GLY A N 1
ATOM 1729 C CA . GLY A 1 230 ? -8.930 -6.182 12.094 1.00 96.50 230 GLY A CA 1
ATOM 1730 C C . GLY A 1 230 ? -9.432 -5.092 13.036 1.00 96.50 230 GLY A C 1
ATOM 1731 O O . GLY A 1 230 ? -10.361 -5.331 13.804 1.00 96.50 230 GLY A O 1
ATOM 1732 N N . GLY A 1 231 ? -8.899 -3.871 12.926 1.00 96.50 231 GLY A N 1
ATOM 1733 C CA . GLY A 1 231 ? -9.435 -2.698 13.616 1.00 96.50 231 GLY A CA 1
ATOM 1734 C C . GLY A 1 231 ? -10.891 -2.417 13.240 1.00 96.50 231 GLY A C 1
ATOM 1735 O O . GLY A 1 231 ? -11.718 -2.185 14.120 1.00 96.50 231 GLY A O 1
ATOM 1736 N N . TRP A 1 232 ? -11.228 -2.508 11.948 1.00 96.38 232 TRP A N 1
ATOM 1737 C CA . TRP A 1 232 ? -12.611 -2.401 11.460 1.00 96.38 232 TRP A CA 1
ATOM 1738 C C . TRP A 1 232 ? -13.515 -3.499 12.031 1.00 96.38 232 TRP A C 1
ATOM 1740 O O . TRP A 1 232 ? -14.623 -3.212 12.489 1.00 96.38 232 TRP A O 1
ATOM 1750 N N . ALA A 1 233 ? -13.050 -4.749 12.030 1.00 96.94 233 ALA A N 1
ATOM 1751 C CA . ALA A 1 233 ? -13.814 -5.877 12.556 1.00 96.94 233 ALA A CA 1
ATOM 1752 C C . ALA A 1 233 ? -14.096 -5.734 14.062 1.00 96.94 233 ALA A C 1
ATOM 1754 O O . ALA A 1 233 ? -15.231 -5.921 14.504 1.00 96.94 233 ALA A O 1
ATOM 1755 N N . LEU A 1 234 ? -13.090 -5.335 14.844 1.00 96.56 234 LEU A N 1
ATOM 1756 C CA . LEU A 1 234 ? -13.235 -5.103 16.282 1.00 96.56 234 LEU A CA 1
ATOM 1757 C C . LEU A 1 234 ? -14.143 -3.916 16.599 1.00 96.56 234 LEU A C 1
ATOM 1759 O O . LEU A 1 234 ? -14.958 -4.011 17.516 1.00 96.56 234 LEU A O 1
ATOM 1763 N N . ALA A 1 235 ? -14.039 -2.820 15.844 1.00 96.38 235 ALA A N 1
ATOM 1764 C CA . ALA A 1 235 ? -14.918 -1.665 16.011 1.00 96.38 235 ALA A CA 1
ATOM 1765 C C . ALA A 1 235 ? -16.397 -2.064 15.859 1.00 96.38 235 ALA A C 1
ATOM 1767 O O . ALA A 1 235 ? -17.204 -1.759 16.737 1.00 96.38 235 ALA A O 1
ATOM 1768 N N . ARG A 1 236 ? -16.724 -2.847 14.819 1.00 95.25 236 ARG A N 1
ATOM 1769 C CA . ARG A 1 236 ? -18.085 -3.365 14.590 1.00 95.25 236 ARG A CA 1
ATOM 1770 C C . ARG A 1 236 ? -18.553 -4.346 15.663 1.00 95.25 236 ARG A C 1
ATOM 1772 O O . ARG A 1 236 ? -19.721 -4.343 16.037 1.00 95.25 236 ARG A O 1
ATOM 1779 N N . ARG A 1 237 ? -17.662 -5.195 16.183 1.00 95.62 237 ARG A N 1
ATOM 1780 C CA . ARG A 1 237 ? -18.011 -6.099 17.291 1.00 95.62 237 ARG A CA 1
ATOM 1781 C C . ARG A 1 237 ? -18.412 -5.304 18.534 1.00 95.62 237 ARG A C 1
ATOM 1783 O O . ARG A 1 237 ? -19.423 -5.604 19.161 1.00 95.62 237 ARG A O 1
ATOM 1790 N N . ASN A 1 238 ? -17.637 -4.272 18.860 1.00 92.94 238 ASN A N 1
ATOM 1791 C CA . ASN A 1 238 ? -17.850 -3.466 20.057 1.00 92.94 238 ASN A CA 1
ATOM 1792 C C . ASN A 1 238 ? -19.127 -2.613 19.975 1.00 92.94 238 ASN A C 1
ATOM 1794 O O . ASN A 1 238 ? -19.780 -2.425 21.000 1.00 92.94 238 ASN A O 1
ATOM 1798 N N . SER A 1 239 ? -19.513 -2.133 18.785 1.00 91.56 239 SER A N 1
ATOM 1799 C CA . SER A 1 239 ? -20.774 -1.397 18.611 1.00 91.56 239 SER A CA 1
ATOM 1800 C C . SER A 1 239 ? -21.994 -2.278 18.891 1.00 91.56 239 SER A C 1
ATOM 1802 O O . SER A 1 239 ? -22.899 -1.852 19.602 1.00 91.56 239 SER A O 1
ATOM 1804 N N . HIS A 1 240 ? -21.988 -3.537 18.439 1.00 90.44 240 HIS A N 1
ATOM 1805 C CA . HIS A 1 240 ? -23.092 -4.466 18.707 1.00 90.44 240 HIS A CA 1
ATOM 1806 C C . HIS A 1 240 ? -23.213 -4.853 20.186 1.00 90.44 240 HIS A C 1
ATOM 1808 O O . HIS A 1 240 ? -24.322 -4.977 20.703 1.00 90.44 240 HIS A O 1
ATOM 1814 N N . SER A 1 241 ? -22.091 -5.012 20.895 1.00 90.19 241 SER A N 1
ATOM 1815 C CA . SER A 1 241 ? -22.124 -5.282 22.339 1.00 90.19 241 SER A CA 1
ATOM 1816 C C . SER A 1 241 ? -22.685 -4.103 23.143 1.00 90.19 241 SER A C 1
ATOM 1818 O O . SER A 1 241 ? -23.381 -4.323 24.132 1.00 90.19 241 SER A O 1
ATOM 1820 N N . ALA A 1 242 ? -22.419 -2.865 22.715 1.00 88.50 242 ALA A N 1
ATOM 1821 C CA . ALA A 1 242 ? -22.960 -1.672 23.364 1.00 88.50 242 ALA A CA 1
ATOM 1822 C C . ALA A 1 242 ? -24.486 -1.552 23.183 1.00 88.50 242 ALA A C 1
ATOM 1824 O O . ALA A 1 242 ? -25.197 -1.255 24.142 1.00 88.50 242 ALA A O 1
ATOM 1825 N N . GLU A 1 243 ? -24.999 -1.840 21.983 1.00 87.88 243 GLU A N 1
ATOM 1826 C CA . GLU A 1 243 ? -26.441 -1.831 21.696 1.00 87.88 243 GLU A CA 1
ATOM 1827 C C . GLU A 1 243 ? -27.197 -2.913 22.483 1.00 87.88 243 GLU A C 1
ATOM 1829 O O . GLU A 1 243 ? -28.252 -2.642 23.058 1.00 87.88 243 GLU A O 1
ATOM 1834 N N . ALA A 1 244 ? -26.635 -4.123 22.576 1.00 87.75 244 ALA A N 1
ATOM 1835 C CA . ALA A 1 244 ? -27.247 -5.220 23.325 1.00 87.75 244 ALA A CA 1
ATOM 1836 C C . ALA A 1 244 ? -27.370 -4.914 24.831 1.00 87.75 244 ALA A C 1
ATOM 1838 O O . ALA A 1 244 ? -28.392 -5.236 25.436 1.00 87.75 244 ALA A O 1
ATOM 1839 N N . GLY A 1 245 ? -26.367 -4.257 25.426 1.00 87.12 245 GLY A N 1
ATOM 1840 C CA . GLY A 1 245 ? -26.405 -3.847 26.834 1.00 87.12 245 GLY A CA 1
ATOM 1841 C C . GLY A 1 245 ? -27.423 -2.736 27.115 1.00 87.12 245 GLY A C 1
ATOM 1842 O O . GLY A 1 245 ? -28.092 -2.764 28.144 1.00 87.12 245 GLY A O 1
ATOM 1843 N N . SER A 1 246 ? -27.600 -1.791 26.184 1.00 89.62 246 SER A N 1
ATOM 1844 C CA . SER A 1 246 ? -28.578 -0.705 26.340 1.00 89.62 246 SER A CA 1
ATOM 1845 C C . SER A 1 246 ? -30.027 -1.202 26.353 1.00 89.62 246 SER A C 1
ATOM 1847 O O . SER A 1 246 ? -30.848 -0.622 27.058 1.00 89.62 246 SER A O 1
ATOM 1849 N N . ASN A 1 247 ? -30.348 -2.259 25.601 1.00 85.50 247 ASN A N 1
ATOM 1850 C CA . ASN A 1 247 ? -31.705 -2.818 25.551 1.00 85.50 247 ASN A CA 1
ATOM 1851 C C . ASN A 1 247 ? -32.093 -3.610 26.808 1.00 85.50 247 ASN A C 1
ATOM 1853 O O . ASN A 1 247 ? -33.275 -3.848 27.023 1.00 85.50 247 ASN A O 1
ATOM 1857 N N . GLN A 1 248 ? -31.133 -4.034 27.635 1.00 82.44 248 GLN A N 1
ATOM 1858 C CA . GLN A 1 248 ? -31.442 -4.728 28.890 1.00 82.44 248 GLN A CA 1
ATOM 1859 C C . GLN A 1 248 ? -31.845 -3.763 30.011 1.00 82.44 248 GLN A C 1
ATOM 1861 O O . GLN A 1 248 ? -32.636 -4.134 30.866 1.00 82.44 248 GLN A O 1
ATOM 1866 N N . LEU A 1 249 ? -31.358 -2.519 29.984 1.00 84.38 249 LEU A N 1
ATOM 1867 C CA . LEU A 1 249 ? -31.649 -1.511 31.013 1.00 84.38 249 LEU A CA 1
ATOM 1868 C C . LEU A 1 249 ? -33.001 -0.800 30.825 1.00 84.38 249 LEU A C 1
ATOM 1870 O O . LEU A 1 249 ? -33.409 -0.042 31.695 1.00 84.38 249 LEU A O 1
ATOM 1874 N N . THR A 1 250 ? -33.685 -1.001 29.696 1.00 81.81 250 THR A N 1
ATOM 1875 C CA . THR A 1 250 ? -34.976 -0.360 29.383 1.00 81.81 250 THR A CA 1
ATOM 1876 C C . THR A 1 250 ? -36.190 -1.268 29.595 1.00 81.81 250 THR A C 1
ATOM 1878 O O . THR A 1 250 ? -37.309 -0.846 29.314 1.00 81.81 250 THR A O 1
ATOM 1881 N N . VAL A 1 251 ? -35.987 -2.506 30.058 1.00 79.12 251 VAL A N 1
ATOM 1882 C CA . VAL A 1 251 ? -37.051 -3.515 30.253 1.00 79.12 251 VAL A CA 1
ATOM 1883 C C . VAL A 1 251 ? -37.381 -3.736 31.743 1.00 79.12 251 VAL A C 1
ATOM 1885 O O . VAL A 1 251 ? -38.247 -4.547 32.065 1.00 79.12 251 VAL A O 1
ATOM 1888 N N . GLU A 1 252 ? -36.747 -2.986 32.647 1.00 62.12 252 GLU A N 1
ATOM 1889 C CA . GLU A 1 252 ? -37.090 -2.923 34.080 1.00 62.12 252 GLU A CA 1
ATOM 1890 C C . GLU A 1 252 ? -37.923 -1.676 34.404 1.00 62.12 252 GLU A C 1
ATOM 1892 O O . GLU A 1 252 ? -38.869 -1.807 35.215 1.00 62.12 252 GLU A O 1
#